Protein AF-F8KPG6-F1 (afdb_monomer)

Mean predicted aligned error: 9.86 Å

Secondary structure (DSSP, 8-state):
-----HHHHHHHHHHHS---HHHHHHHHHHHHHS-HHHHHHHHHTHHHHHHHHTT--SHHHHHHHHHHHHHHHHHHHHHHHHHHHHHHHHHHHHHHHHHTT----PPPPPPHHHHHHHHHHHHHH-HHHHHHHHHHHHHHT--SHHHHHHHHHHHH-HHHHHHS-HHHHHHHHHHHHHHHHHHHTSHHHHHHHHTT--HHHHHHHTT--TTIIIIIS--SS-SSHHHHHHHHHHHHHHTT--HHHHT--

Structure (mmCIF, N/CA/C/O backbone):
data_AF-F8KPG6-F1
#
_entry.id   AF-F8KPG6-F1
#
loop_
_atom_site.group_PDB
_atom_site.id
_atom_site.type_symbol
_atom_site.label_atom_id
_atom_site.label_alt_id
_atom_site.label_comp_id
_atom_site.label_asym_id
_atom_site.label_entity_id
_atom_site.label_seq_id
_atom_site.pdbx_PDB_ins_code
_atom_site.Cartn_x
_atom_site.Cartn_y
_atom_site.Cartn_z
_atom_site.occupancy
_atom_site.B_iso_or_equiv
_atom_site.auth_seq_id
_atom_site.auth_comp_id
_atom_site.auth_asym_id
_atom_site.auth_atom_id
_atom_site.pdbx_PDB_model_num
ATOM 1 N N . MET A 1 1 ? -15.038 5.602 27.031 1.00 75.00 1 MET A N 1
ATOM 2 C CA . MET A 1 1 ? -16.131 4.890 27.733 1.00 75.00 1 MET A CA 1
ATOM 3 C C . MET A 1 1 ? -16.412 5.523 29.095 1.00 75.00 1 MET A C 1
ATOM 5 O O . MET A 1 1 ? -15.467 5.991 29.718 1.00 75.00 1 MET A O 1
ATOM 9 N N . LYS A 1 2 ? -17.680 5.584 29.531 1.00 83.50 2 LYS A N 1
ATOM 10 C CA . LYS A 1 2 ? -18.069 6.080 30.868 1.00 83.50 2 LYS A CA 1
ATOM 11 C C . LYS A 1 2 ? -17.901 4.944 31.883 1.00 83.50 2 LYS A C 1
ATOM 13 O O . LYS A 1 2 ? -18.242 3.814 31.561 1.00 83.50 2 LYS A O 1
ATOM 18 N N . GLU A 1 3 ? -17.401 5.232 33.078 1.00 93.25 3 GLU A N 1
ATOM 19 C CA . GLU A 1 3 ? -17.413 4.279 34.195 1.00 93.25 3 GLU A CA 1
ATOM 20 C C . GLU A 1 3 ? -18.771 4.309 34.900 1.00 93.25 3 GLU A C 1
ATOM 22 O O . GLU A 1 3 ? -19.399 5.367 34.980 1.00 93.25 3 GLU A O 1
ATOM 27 N N . ALA A 1 4 ? -19.223 3.160 35.400 1.00 94.25 4 ALA A N 1
ATOM 28 C CA . ALA A 1 4 ? -20.484 3.056 36.119 1.00 94.25 4 ALA A CA 1
ATOM 29 C C . ALA A 1 4 ? -20.348 2.334 37.463 1.00 94.25 4 ALA A C 1
ATOM 31 O O . ALA A 1 4 ? -19.619 1.338 37.606 1.00 94.25 4 ALA A O 1
ATOM 32 N N . SER A 1 5 ? -21.092 2.827 38.452 1.00 96.38 5 SER A N 1
ATOM 33 C CA . SER A 1 5 ? -21.241 2.163 39.745 1.00 96.38 5 SER A CA 1
ATOM 34 C C . SER A 1 5 ? -22.121 0.909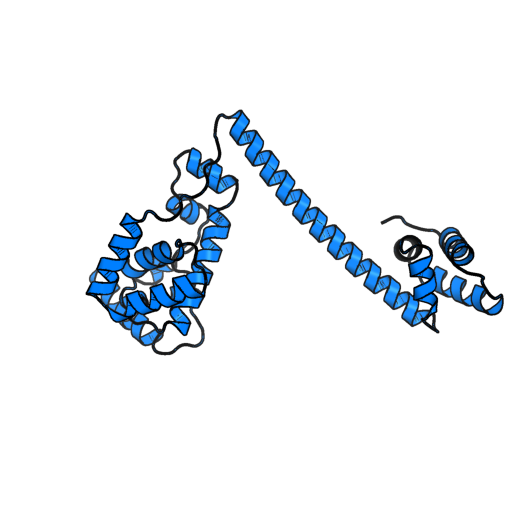 39.634 1.00 96.38 5 SER A C 1
ATOM 36 O O . SER A 1 5 ? -22.758 0.647 38.610 1.00 96.38 5 SER A O 1
ATOM 38 N N . ILE A 1 6 ? -22.141 0.096 40.692 1.00 94.50 6 ILE A N 1
ATOM 39 C CA . ILE A 1 6 ? -23.035 -1.070 40.765 1.00 94.50 6 ILE A CA 1
ATOM 40 C C . ILE A 1 6 ? -24.495 -0.603 40.793 1.00 94.50 6 ILE A C 1
ATOM 42 O O . ILE A 1 6 ? -25.344 -1.206 40.144 1.00 94.50 6 ILE A O 1
ATOM 46 N N . GLU A 1 7 ? -24.785 0.488 41.499 1.00 94.62 7 GLU A N 1
ATOM 47 C CA . GLU A 1 7 ? -26.121 1.079 41.583 1.00 94.62 7 GLU A CA 1
ATOM 48 C C . GLU A 1 7 ? -26.605 1.561 40.211 1.00 94.62 7 GLU A C 1
ATOM 50 O O . GLU A 1 7 ? -27.714 1.212 39.810 1.00 94.62 7 GLU A O 1
ATOM 55 N N . GLU A 1 8 ? -25.760 2.279 39.460 1.00 93.62 8 GLU A N 1
ATOM 56 C CA . GLU A 1 8 ? -26.084 2.728 38.096 1.00 93.62 8 GLU A CA 1
ATOM 57 C C . GLU A 1 8 ? -26.361 1.540 37.159 1.00 93.62 8 GLU A C 1
ATOM 59 O O . GLU A 1 8 ? -27.292 1.581 36.352 1.00 93.62 8 GLU A O 1
ATOM 64 N N . PHE A 1 9 ? -25.587 0.457 37.283 1.00 94.19 9 PHE A N 1
ATOM 65 C CA . PHE A 1 9 ? -25.805 -0.775 36.523 1.00 94.19 9 PHE A CA 1
ATOM 66 C C . PHE A 1 9 ? -27.149 -1.426 36.860 1.00 94.19 9 PHE A C 1
ATOM 68 O O . PHE A 1 9 ? -27.926 -1.748 35.960 1.00 94.19 9 PHE A O 1
ATOM 75 N N . MET A 1 10 ? -27.452 -1.589 38.150 1.00 93.00 10 MET A N 1
ATOM 76 C CA . MET A 1 10 ? -28.702 -2.209 38.594 1.00 93.00 10 MET A CA 1
ATOM 77 C C . MET A 1 10 ? -29.923 -1.379 38.182 1.00 93.00 10 MET A C 1
ATOM 79 O O . MET A 1 10 ? -30.930 -1.941 37.749 1.00 93.00 10 MET A O 1
ATOM 83 N N . GLU A 1 11 ? -29.830 -0.050 38.250 1.00 92.31 11 GLU A N 1
ATOM 84 C CA . GLU A 1 11 ? -30.894 0.848 37.800 1.00 92.31 11 GLU A CA 1
ATOM 85 C C . GLU A 1 11 ? -31.132 0.730 36.284 1.00 92.31 11 GLU A C 1
ATOM 87 O O . GLU A 1 11 ? -32.279 0.696 35.832 1.00 92.31 11 GLU A O 1
ATOM 92 N N . ALA A 1 12 ? -30.067 0.617 35.485 1.00 90.12 12 ALA A N 1
ATOM 93 C CA . ALA A 1 12 ? -30.177 0.422 34.042 1.00 90.12 12 ALA A CA 1
ATOM 94 C C . ALA A 1 12 ? -30.850 -0.914 33.681 1.00 90.12 12 ALA A C 1
ATOM 96 O O . ALA A 1 12 ? -31.726 -0.939 32.813 1.00 90.12 12 ALA A O 1
ATOM 97 N N . VAL A 1 13 ? -30.507 -2.003 34.380 1.00 90.19 13 VAL A N 1
ATOM 98 C CA . VAL A 1 13 ? -31.148 -3.319 34.199 1.00 90.19 13 VAL A CA 1
ATOM 99 C C . VAL A 1 13 ? -32.640 -3.252 34.536 1.00 90.19 13 VAL A C 1
ATOM 101 O O . VAL A 1 13 ? -33.466 -3.685 33.732 1.00 90.19 13 VAL A O 1
ATOM 104 N N . GLN A 1 14 ? -33.004 -2.644 35.671 1.00 89.38 14 GLN A N 1
ATOM 105 C CA . GLN A 1 14 ? -34.405 -2.478 36.089 1.00 89.38 14 GLN A CA 1
ATOM 106 C C . GLN A 1 14 ? -35.223 -1.617 35.116 1.00 89.38 14 GLN A C 1
ATOM 108 O O . GLN A 1 14 ? -36.404 -1.878 34.889 1.00 89.38 14 GLN A O 1
ATOM 113 N N . LYS A 1 15 ? -34.611 -0.586 34.523 1.00 86.50 15 LYS A N 1
ATOM 114 C CA . LYS A 1 15 ? -35.257 0.239 33.488 1.00 86.50 15 LYS A CA 1
ATOM 115 C C . LYS A 1 15 ? -35.428 -0.513 32.169 1.00 86.50 15 LYS A C 1
ATOM 117 O O . LYS A 1 15 ? -36.382 -0.251 31.431 1.00 86.50 15 LYS A O 1
ATOM 122 N N . ALA A 1 16 ? -34.502 -1.413 31.846 1.00 84.12 16 ALA A N 1
ATOM 123 C CA . ALA A 1 16 ? -34.547 -2.178 30.611 1.00 84.12 16 ALA A CA 1
ATOM 124 C C . ALA A 1 16 ? -35.578 -3.315 30.669 1.00 84.12 16 ALA A C 1
ATOM 126 O O . ALA A 1 16 ? -36.265 -3.555 29.674 1.00 84.12 16 ALA A O 1
ATOM 127 N N . MET A 1 17 ? -35.733 -3.972 31.823 1.00 82.50 17 MET A N 1
ATOM 128 C CA . MET A 1 17 ? -36.635 -5.109 31.988 1.00 82.50 17 MET A CA 1
ATOM 129 C C . MET A 1 17 ? -37.192 -5.276 33.403 1.00 82.50 17 MET A C 1
ATOM 131 O O . MET A 1 17 ? -36.587 -4.874 34.393 1.00 82.50 17 MET A O 1
ATOM 135 N N . VAL A 1 18 ? -38.347 -5.943 33.494 1.00 76.25 18 VAL A N 1
ATOM 136 C CA . VAL A 1 18 ? -38.946 -6.331 34.774 1.00 76.25 18 VAL A CA 1
ATOM 137 C C . VAL A 1 18 ? -38.072 -7.405 35.420 1.00 76.25 18 VAL A C 1
ATOM 139 O O . VAL A 1 18 ? -37.981 -8.522 34.917 1.00 76.25 18 VAL A O 1
ATOM 142 N N . MET A 1 19 ? -37.423 -7.063 36.532 1.00 72.44 19 MET A N 1
ATOM 143 C CA . MET A 1 19 ? -36.641 -8.023 37.306 1.00 72.44 19 MET A CA 1
ATOM 144 C C . MET A 1 19 ? -37.556 -8.882 38.179 1.00 72.44 19 MET A C 1
ATOM 146 O O . MET A 1 19 ? -38.208 -8.387 39.098 1.00 72.44 19 MET A O 1
ATOM 150 N N . GLU A 1 20 ? -37.563 -10.186 37.924 1.00 73.31 20 GLU A N 1
ATOM 151 C CA . GLU A 1 20 ? -38.074 -11.174 38.874 1.00 73.31 20 GLU A CA 1
ATOM 152 C C . GLU A 1 20 ? -37.187 -11.174 40.131 1.00 73.31 20 GLU A C 1
ATOM 154 O O . GLU A 1 20 ? -35.961 -11.060 40.025 1.00 73.31 20 GLU A O 1
ATOM 159 N N . LYS A 1 21 ? -37.787 -11.311 41.324 1.00 68.12 21 LYS A N 1
ATOM 16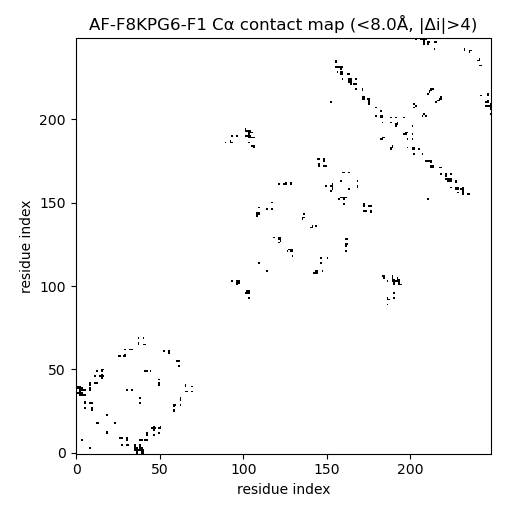0 C CA . LYS A 1 21 ? -37.059 -11.298 42.614 1.00 68.12 21 LYS A CA 1
ATOM 161 C C . LYS A 1 21 ? -35.890 -12.286 42.635 1.00 68.12 21 LYS A C 1
ATOM 163 O O . LYS A 1 21 ? -34.835 -11.999 43.190 1.00 68.12 21 LYS A O 1
ATOM 168 N N . ASP A 1 22 ? -36.073 -13.414 41.968 1.00 69.50 22 ASP A N 1
ATOM 169 C CA . ASP A 1 22 ? -35.154 -14.544 41.924 1.00 69.50 22 ASP A CA 1
ATOM 170 C C . ASP A 1 22 ? -33.908 -14.233 41.069 1.00 69.50 22 ASP A C 1
ATOM 172 O O . ASP A 1 22 ? -32.852 -14.837 41.249 1.00 69.50 22 ASP A O 1
ATOM 176 N N . ARG A 1 23 ? -34.007 -13.247 40.163 1.00 75.69 23 ARG A N 1
ATOM 177 C CA . ARG A 1 23 ? -32.915 -12.794 39.288 1.00 75.69 23 ARG A CA 1
ATOM 178 C C . ARG A 1 23 ? -32.215 -11.531 39.782 1.00 75.69 23 ARG A C 1
ATOM 180 O O . ARG A 1 23 ? -31.165 -11.180 39.256 1.00 75.69 23 ARG A O 1
ATOM 187 N N . GLU A 1 24 ? -32.739 -10.847 40.797 1.00 83.06 24 GLU A N 1
ATOM 188 C CA . GLU A 1 24 ? -32.093 -9.648 41.346 1.00 83.06 24 GLU A CA 1
ATOM 189 C C . GLU A 1 24 ? -30.701 -9.959 41.916 1.00 83.06 24 GLU A C 1
ATOM 191 O O . GLU A 1 24 ? -29.743 -9.225 41.667 1.00 83.06 24 GLU A O 1
ATOM 196 N N . GLN A 1 25 ? -30.580 -11.068 42.648 1.00 84.81 25 GLN A N 1
ATOM 197 C CA . GLN A 1 25 ? -29.310 -11.513 43.220 1.00 84.81 25 GLN A CA 1
ATOM 198 C C . GLN A 1 25 ? -28.300 -11.894 42.126 1.00 84.81 25 GLN A C 1
ATOM 200 O O . GLN A 1 25 ? -27.129 -11.537 42.218 1.00 84.81 25 GLN A O 1
ATOM 205 N N . TRP A 1 26 ? -28.777 -12.526 41.051 1.00 87.38 26 TRP A N 1
ATOM 206 C CA . TRP A 1 26 ? -27.977 -12.883 39.876 1.00 87.38 26 TRP A CA 1
ATOM 207 C C . TRP A 1 26 ? -27.352 -11.644 39.216 1.00 87.38 26 TRP A C 1
ATOM 209 O O . TRP A 1 26 ? -26.153 -11.615 38.940 1.00 87.38 26 TRP A O 1
ATOM 219 N N . TRP A 1 27 ? -28.139 -10.578 39.028 1.00 89.50 27 TRP A N 1
ATOM 220 C CA . TRP A 1 27 ? -27.645 -9.316 38.464 1.00 89.50 27 TRP A CA 1
ATOM 221 C C . TRP A 1 27 ? -26.679 -8.590 39.403 1.00 89.50 27 TRP A C 1
ATOM 223 O O . TRP A 1 27 ? -25.709 -7.999 38.929 1.00 89.50 27 TRP A O 1
ATOM 233 N N . LYS A 1 28 ? -26.890 -8.670 40.724 1.00 89.25 28 LYS A N 1
ATOM 234 C CA . LYS A 1 28 ? -25.957 -8.127 41.726 1.00 89.25 28 LYS A CA 1
ATOM 235 C C . LYS A 1 28 ? -24.606 -8.840 41.699 1.00 89.25 28 LYS A C 1
ATOM 237 O O . LYS A 1 28 ? -23.576 -8.170 41.725 1.00 89.25 28 LYS A O 1
ATOM 242 N N . GLU A 1 29 ? -24.601 -10.168 41.614 1.00 89.38 29 GLU A N 1
ATOM 243 C CA . GLU A 1 29 ? -23.374 -10.971 41.512 1.00 89.38 29 GLU A CA 1
ATOM 244 C C . GLU A 1 29 ? -22.607 -10.665 40.225 1.00 89.38 29 GLU A C 1
ATOM 246 O O . GLU A 1 29 ? -21.394 -10.444 40.262 1.00 89.38 29 GLU A O 1
ATOM 251 N N . LEU A 1 30 ? -23.317 -10.553 39.097 1.00 90.62 30 LEU A N 1
ATOM 252 C CA . LEU A 1 30 ? -22.718 -10.102 37.845 1.00 90.62 30 LEU A CA 1
ATOM 253 C C . LEU A 1 30 ? -22.114 -8.701 37.997 1.00 90.62 30 LEU A C 1
ATOM 255 O O . LEU A 1 30 ? -20.945 -8.506 37.680 1.00 90.62 30 LEU A O 1
ATOM 259 N N . ALA A 1 31 ? -22.872 -7.737 38.527 1.00 92.25 31 ALA A N 1
ATOM 260 C CA . ALA A 1 31 ? -22.418 -6.359 38.688 1.00 92.25 31 ALA A CA 1
ATOM 261 C C . ALA A 1 31 ? -21.159 -6.250 39.560 1.00 92.25 31 ALA A C 1
ATOM 263 O O . ALA A 1 31 ? -20.274 -5.459 39.239 1.00 92.25 31 ALA A O 1
ATOM 264 N N . GLN A 1 32 ? -21.058 -7.043 40.632 1.00 92.44 32 GLN A N 1
ATOM 265 C CA . GLN A 1 32 ? -19.865 -7.127 41.484 1.00 92.44 32 GLN A CA 1
ATOM 266 C C . GLN A 1 32 ? -18.673 -7.757 40.759 1.00 92.44 32 GLN A C 1
ATOM 268 O O . GLN A 1 32 ? -17.531 -7.362 40.986 1.00 92.44 32 GLN A O 1
ATOM 273 N N . GLY A 1 33 ? -18.939 -8.729 39.886 1.00 91.19 33 GLY A N 1
ATOM 274 C CA . GLY A 1 33 ? -17.929 -9.383 39.068 1.00 91.19 33 GLY A CA 1
ATOM 275 C C . GLY A 1 33 ? -17.394 -8.520 37.925 1.00 91.19 33 GLY A C 1
ATOM 276 O O . GLY A 1 33 ? -16.346 -8.873 37.382 1.00 91.19 33 GLY A O 1
ATOM 277 N N . LEU A 1 34 ? -18.081 -7.436 37.557 1.00 93.50 34 LEU A N 1
ATOM 278 C CA . LEU A 1 34 ? -17.683 -6.527 36.484 1.00 93.50 34 LEU A CA 1
ATOM 279 C C . LEU A 1 34 ? -16.843 -5.348 37.000 1.00 93.50 34 LEU A C 1
ATOM 281 O O . LEU A 1 34 ? -17.056 -4.823 38.097 1.00 93.50 34 LEU A O 1
ATOM 285 N N . SER A 1 35 ? -15.910 -4.877 36.180 1.00 94.88 35 SER A N 1
ATOM 286 C CA . SER A 1 35 ? -15.206 -3.615 36.402 1.00 94.88 35 SER A CA 1
ATOM 287 C C . SER A 1 35 ? -16.148 -2.413 36.196 1.00 94.88 35 SER A C 1
ATOM 289 O O . SER A 1 35 ? -17.189 -2.534 35.541 1.00 94.88 35 SER A O 1
ATOM 291 N N . PRO A 1 36 ? -15.811 -1.215 36.715 1.00 95.06 36 PRO A N 1
ATOM 292 C CA . PRO A 1 36 ? -16.594 -0.005 36.451 1.00 95.06 36 PRO A CA 1
ATOM 293 C C . PRO A 1 36 ? -16.783 0.296 34.957 1.00 95.06 36 PRO A C 1
ATOM 295 O O . PRO A 1 36 ? -17.831 0.797 34.554 1.00 95.06 36 PRO A O 1
ATOM 298 N N . GLN A 1 37 ? -15.790 -0.030 34.131 1.00 93.19 37 GLN A N 1
ATOM 299 C CA . GLN A 1 37 ? -15.807 0.210 32.687 1.00 93.19 37 GLN A CA 1
ATOM 300 C C . GLN A 1 37 ? -16.678 -0.817 31.963 1.00 93.19 37 GLN A C 1
ATOM 302 O O . GLN A 1 37 ? -17.476 -0.439 31.111 1.00 93.19 37 GLN A O 1
ATOM 307 N N . GLU A 1 38 ? -16.612 -2.086 32.370 1.00 94.19 38 GLU A N 1
ATOM 308 C CA . GLU A 1 38 ? -17.469 -3.153 31.843 1.00 94.19 38 GLU A CA 1
ATOM 309 C C . GLU A 1 38 ? -18.950 -2.889 32.162 1.00 94.19 38 GLU A C 1
ATOM 311 O O . GLU A 1 38 ? -19.818 -3.059 31.304 1.00 94.19 38 GLU A O 1
ATOM 316 N N . ARG A 1 39 ? -19.251 -2.396 33.374 1.00 95.06 39 ARG A N 1
ATOM 317 C CA . ARG A 1 39 ? -20.607 -1.944 33.729 1.00 95.06 39 ARG A CA 1
ATOM 318 C C . ARG A 1 39 ? -21.057 -0.786 32.845 1.00 95.06 39 ARG A C 1
ATOM 320 O O . ARG A 1 39 ? -22.166 -0.811 32.322 1.00 95.06 39 ARG A O 1
ATOM 327 N N . GLY A 1 40 ? -20.200 0.213 32.655 1.00 92.88 40 GLY A N 1
ATOM 328 C CA . GLY A 1 40 ? -20.506 1.358 31.803 1.00 92.88 40 GLY A CA 1
ATOM 329 C C . GLY A 1 40 ? -20.715 0.982 30.334 1.00 92.88 40 GLY A C 1
ATOM 330 O O . GLY A 1 40 ? -21.642 1.488 29.703 1.00 92.88 40 GLY A O 1
ATOM 331 N N . TYR A 1 41 ? -19.916 0.049 29.808 1.00 93.69 41 TYR A N 1
ATOM 332 C CA . TYR A 1 41 ? -20.113 -0.550 28.487 1.00 93.69 41 TYR A CA 1
ATOM 333 C C . TYR A 1 41 ? -21.488 -1.214 28.382 1.00 93.69 41 TYR A C 1
ATOM 335 O O . TYR A 1 41 ? -22.250 -0.906 27.470 1.00 93.69 41 TYR A O 1
ATOM 343 N N . PHE A 1 42 ? -21.836 -2.069 29.347 1.00 92.25 42 PHE A N 1
ATOM 344 C CA . PHE A 1 42 ? -23.110 -2.783 29.342 1.00 92.25 42 PHE A CA 1
ATOM 345 C C . PHE A 1 42 ? -24.317 -1.838 29.364 1.00 92.25 42 PHE A C 1
ATOM 347 O O . PHE A 1 42 ? -25.272 -2.032 28.618 1.00 92.25 42 PHE A O 1
ATOM 354 N N . ILE A 1 43 ? -24.258 -0.773 30.168 1.00 92.69 43 ILE A N 1
ATOM 355 C CA . ILE A 1 43 ? -25.305 0.259 30.204 1.00 92.69 43 ILE A CA 1
ATOM 356 C C . ILE A 1 43 ? -25.423 0.969 28.845 1.00 92.69 43 ILE A C 1
ATOM 358 O O . ILE A 1 43 ? -26.533 1.245 28.386 1.00 92.69 43 ILE A O 1
ATOM 362 N N . ASN A 1 44 ? -24.297 1.231 28.174 1.00 92.00 44 ASN A N 1
ATOM 363 C CA . ASN A 1 44 ? -24.260 1.885 26.863 1.00 92.00 44 ASN A CA 1
ATOM 364 C C . ASN A 1 44 ? -24.818 1.027 25.718 1.00 92.00 44 ASN A C 1
ATOM 366 O O . ASN A 1 44 ? -25.136 1.583 24.668 1.00 92.00 44 ASN A O 1
ATOM 370 N N . LEU A 1 45 ? -25.006 -0.284 25.912 1.00 88.81 45 LEU A N 1
ATOM 371 C CA . LEU A 1 45 ? -25.749 -1.125 24.963 1.00 88.81 45 LEU A CA 1
ATOM 372 C C . LEU A 1 45 ? -27.221 -0.699 24.834 1.00 88.81 45 LEU A C 1
ATOM 374 O O . LEU A 1 45 ? -27.905 -1.079 23.883 1.00 88.81 45 LEU A O 1
ATOM 378 N N . GLY A 1 46 ? -27.719 0.085 25.793 1.00 89.56 46 GLY A N 1
ATOM 379 C CA . GLY A 1 46 ? -29.093 0.551 25.822 1.00 89.56 46 GLY A CA 1
ATOM 380 C C . GLY A 1 46 ? -30.087 -0.567 26.131 1.00 89.56 46 GLY A C 1
ATOM 381 O O . GLY A 1 46 ? -29.742 -1.729 26.343 1.00 89.56 46 GLY A O 1
ATOM 382 N N . LYS A 1 47 ? -31.371 -0.202 26.168 1.00 89.50 47 LYS A N 1
ATOM 383 C CA . LYS A 1 47 ? -32.450 -1.106 26.585 1.00 89.50 47 LYS A CA 1
ATOM 384 C C . LYS A 1 47 ? -32.488 -2.402 25.769 1.00 89.50 47 LYS A C 1
ATOM 386 O O . LYS A 1 47 ? -32.624 -3.474 26.345 1.00 89.50 47 LYS A O 1
ATOM 391 N N . GLU A 1 48 ? -32.365 -2.305 24.450 1.00 87.25 48 GLU A N 1
ATOM 392 C CA . GLU A 1 48 ? -32.441 -3.461 23.551 1.00 87.25 48 GLU A CA 1
ATOM 393 C C . GLU A 1 48 ? -31.251 -4.409 23.729 1.00 87.25 48 GLU A C 1
ATOM 395 O O . GLU A 1 48 ? -31.453 -5.615 23.843 1.00 87.25 48 GLU A O 1
ATOM 400 N N . GLY A 1 49 ? -30.028 -3.882 23.848 1.00 86.69 49 GLY A N 1
ATOM 401 C CA . GLY A 1 49 ? -28.836 -4.705 24.058 1.00 86.69 49 GLY A CA 1
ATOM 402 C C . GLY A 1 49 ? -28.789 -5.370 25.438 1.00 86.69 49 GLY A C 1
ATOM 403 O O . GLY A 1 49 ? -28.360 -6.520 25.556 1.00 86.69 49 GLY A O 1
ATOM 404 N N . ILE A 1 50 ? -29.305 -4.694 26.472 1.00 89.12 50 ILE A N 1
ATOM 405 C CA . ILE A 1 50 ? -29.489 -5.286 27.806 1.00 89.12 50 ILE A CA 1
ATOM 406 C C . ILE A 1 50 ? -30.521 -6.421 27.750 1.00 89.12 50 ILE A C 1
ATOM 408 O O . ILE A 1 50 ? -30.271 -7.494 28.295 1.00 89.12 50 ILE A O 1
ATOM 412 N N . ILE A 1 51 ? -31.657 -6.226 27.066 1.00 86.06 51 ILE A N 1
ATOM 413 C CA . ILE A 1 51 ? -32.673 -7.277 26.887 1.00 86.06 51 ILE A CA 1
ATOM 414 C C . ILE A 1 51 ? -32.088 -8.469 26.123 1.00 86.06 51 ILE A C 1
ATOM 416 O O . ILE A 1 51 ? -32.264 -9.608 26.549 1.00 86.06 51 ILE A O 1
ATOM 420 N N . GLU A 1 52 ? -31.362 -8.234 25.034 1.00 84.38 52 GLU A N 1
ATOM 421 C CA . GLU A 1 52 ? -30.747 -9.301 24.238 1.00 84.38 52 GLU A CA 1
ATOM 422 C C . GLU A 1 52 ? -29.753 -10.128 25.066 1.00 84.38 52 GLU A C 1
ATOM 424 O O . GLU A 1 52 ? -29.746 -11.357 25.016 1.00 84.38 52 GLU A O 1
ATOM 429 N N . SER A 1 53 ? -28.998 -9.455 25.932 1.00 79.81 53 SER A N 1
ATOM 430 C CA . SER A 1 53 ? -28.035 -10.065 26.847 1.00 79.81 53 SER A CA 1
ATOM 431 C C . SER A 1 53 ? -28.674 -10.990 27.894 1.00 79.81 53 SER A C 1
ATOM 433 O O . SER A 1 53 ? -28.004 -11.844 28.471 1.00 79.81 53 SER A O 1
ATOM 435 N N . THR A 1 54 ? -29.985 -10.890 28.124 1.00 77.06 54 THR A N 1
ATOM 436 C CA . THR A 1 54 ? -30.709 -11.764 29.069 1.00 77.06 54 THR A CA 1
ATOM 437 C C . THR A 1 54 ? -31.039 -13.142 28.508 1.00 77.06 54 THR A C 1
ATOM 439 O O . THR A 1 54 ? -31.509 -14.020 29.239 1.00 77.06 54 THR A O 1
ATOM 442 N N . ARG A 1 55 ? -30.748 -13.359 27.218 1.00 74.44 55 ARG A N 1
ATOM 443 C CA . ARG A 1 55 ? -30.756 -14.687 26.595 1.00 74.44 55 ARG A CA 1
ATOM 444 C C . ARG A 1 55 ? -29.653 -15.587 27.152 1.00 74.44 55 ARG A C 1
ATOM 446 O O . ARG A 1 55 ? -29.777 -16.804 27.066 1.00 74.44 55 ARG A O 1
ATOM 453 N N . HIS A 1 56 ? -28.612 -15.017 27.761 1.00 71.06 56 HIS A N 1
ATOM 454 C CA . HIS A 1 56 ? -27.608 -15.787 28.487 1.00 71.06 56 HIS A CA 1
ATOM 455 C C . HIS A 1 56 ? -28.178 -16.269 29.824 1.00 71.06 56 HIS A C 1
ATOM 457 O O . HIS A 1 56 ? -28.698 -15.486 30.618 1.00 71.06 56 HIS A O 1
ATOM 463 N N . HIS A 1 57 ? -28.109 -17.577 30.067 1.00 68.69 57 HIS A N 1
ATOM 464 C CA . HIS A 1 57 ? -28.724 -18.197 31.244 1.00 68.69 57 HIS A CA 1
ATOM 465 C C . HIS A 1 57 ? -27.814 -18.231 32.479 1.00 68.69 57 HIS A C 1
ATOM 467 O O . HIS A 1 57 ? -28.289 -18.570 33.562 1.00 68.69 57 HIS A O 1
ATOM 473 N N . ASP A 1 58 ? -26.544 -17.836 32.361 1.00 81.38 58 ASP A N 1
ATOM 474 C CA . ASP A 1 58 ? -25.615 -17.780 33.488 1.00 81.38 58 ASP A CA 1
ATOM 475 C C . ASP A 1 58 ? -24.724 -16.519 33.485 1.00 81.38 58 ASP A C 1
ATOM 477 O O . ASP A 1 58 ? -24.430 -15.960 32.420 1.00 81.38 58 ASP A O 1
ATOM 481 N N . PRO A 1 59 ? -24.298 -16.048 34.677 1.00 79.31 59 PRO A N 1
ATOM 482 C CA . PRO A 1 59 ? -23.566 -14.790 34.814 1.00 79.31 59 PRO A CA 1
ATOM 483 C C . PRO A 1 59 ? -22.181 -14.842 34.177 1.00 79.31 59 PRO A C 1
ATOM 485 O O . PRO A 1 59 ? -21.648 -13.811 33.773 1.00 79.31 59 PRO A O 1
ATOM 488 N N . TYR A 1 60 ? -21.578 -16.030 34.104 1.00 84.81 60 TYR A N 1
ATOM 489 C CA . TYR A 1 60 ? -20.224 -16.194 33.596 1.00 84.81 60 TYR A CA 1
ATOM 490 C C . TYR A 1 60 ? -20.168 -15.917 32.091 1.00 84.81 60 TYR A C 1
ATOM 492 O O . TYR A 1 60 ? -19.351 -15.108 31.650 1.00 84.81 60 TYR A O 1
ATOM 500 N N . HIS A 1 61 ? -21.074 -16.509 31.309 1.00 86.06 61 HIS A N 1
ATOM 501 C CA . HIS A 1 61 ? -21.134 -16.263 29.866 1.00 86.06 61 HIS A CA 1
ATOM 502 C C . HIS A 1 61 ? -21.521 -14.821 29.539 1.00 86.06 61 HIS A C 1
ATOM 504 O O . HIS A 1 61 ? -20.958 -14.236 28.609 1.00 86.06 61 HIS A O 1
ATOM 510 N N . LEU A 1 62 ? -22.437 -14.220 30.308 1.00 89.19 62 LEU A N 1
ATOM 511 C CA . LEU A 1 62 ? -22.771 -12.813 30.107 1.00 89.19 62 LEU A CA 1
ATOM 512 C C . LEU A 1 62 ? -21.571 -11.911 30.427 1.00 89.19 62 LEU A C 1
ATOM 514 O O . LEU A 1 62 ? -21.229 -11.049 29.622 1.00 89.19 62 LEU A O 1
ATOM 518 N N . LYS A 1 63 ? -20.874 -12.148 31.544 1.00 90.81 63 LYS A N 1
ATOM 519 C CA . LYS A 1 63 ? -19.643 -11.423 31.881 1.00 90.81 63 LYS A CA 1
ATOM 520 C C . LYS A 1 63 ? -18.609 -11.508 30.760 1.00 90.81 63 LYS A C 1
ATOM 522 O O . LYS A 1 63 ? -18.085 -10.480 30.347 1.00 90.81 63 LYS A O 1
ATOM 527 N N . LEU A 1 64 ? -18.348 -12.707 30.243 1.00 89.81 64 LEU A N 1
ATOM 528 C CA . LEU A 1 64 ? -17.393 -12.897 29.151 1.00 89.81 64 LEU A CA 1
ATOM 529 C C . LEU A 1 64 ? -17.818 -12.132 27.887 1.00 89.81 64 LEU A C 1
ATOM 531 O O . LEU A 1 64 ? -16.993 -11.494 27.240 1.00 89.81 64 LEU A O 1
ATOM 535 N N . SER A 1 65 ? -19.111 -12.143 27.562 1.00 90.06 65 SER A N 1
ATOM 536 C CA . SER A 1 65 ? -19.650 -11.420 26.403 1.00 90.06 65 SER A CA 1
ATOM 537 C C . SER A 1 65 ? -19.496 -9.901 26.549 1.00 90.06 65 SER A C 1
ATOM 539 O O . SER A 1 65 ? -19.145 -9.216 25.589 1.00 90.06 65 SER A O 1
ATOM 541 N N . ILE A 1 66 ? -19.699 -9.374 27.762 1.00 90.88 66 ILE A N 1
ATOM 542 C CA . ILE A 1 66 ? -19.466 -7.963 28.102 1.00 90.88 66 ILE A CA 1
ATOM 543 C C . ILE A 1 66 ? -17.987 -7.606 27.919 1.00 90.88 66 ILE A C 1
ATOM 545 O O . ILE A 1 66 ? -17.681 -6.581 27.315 1.00 90.88 66 ILE A O 1
ATOM 549 N N . GLN A 1 67 ? -17.080 -8.464 28.392 1.00 91.62 67 GLN A N 1
ATOM 550 C CA . GLN A 1 67 ? -15.634 -8.264 28.279 1.00 91.62 67 GLN A CA 1
ATOM 551 C C . GLN A 1 67 ? -15.172 -8.223 26.823 1.00 91.62 67 GLN A C 1
ATOM 553 O O . GLN A 1 67 ? -14.564 -7.241 26.406 1.00 91.62 67 GLN A O 1
ATOM 558 N N . ILE A 1 68 ? -15.543 -9.234 26.034 1.00 90.19 68 ILE A N 1
ATOM 559 C CA . ILE A 1 68 ? -15.189 -9.314 24.610 1.00 90.19 68 ILE A CA 1
ATOM 560 C C . ILE A 1 68 ? -15.755 -8.112 23.845 1.00 90.19 68 ILE A C 1
ATOM 562 O O . ILE A 1 68 ? -15.048 -7.472 23.070 1.00 90.19 68 ILE A O 1
ATOM 566 N N . GLY A 1 69 ? -17.026 -7.768 24.072 1.00 89.44 69 GLY A N 1
ATOM 567 C CA . GLY A 1 69 ? -17.654 -6.630 23.402 1.00 89.44 69 GLY A CA 1
ATOM 568 C C . GLY A 1 69 ? -16.987 -5.292 23.741 1.00 89.44 69 GLY A C 1
ATOM 569 O O . GLY A 1 69 ? -16.796 -4.448 22.860 1.00 89.44 69 GLY A O 1
ATOM 570 N N . MET A 1 70 ? -16.575 -5.113 24.999 1.00 91.50 70 MET A N 1
ATOM 571 C CA . MET A 1 70 ? -15.827 -3.936 25.434 1.00 91.50 70 MET A CA 1
ATOM 572 C C . MET A 1 70 ? -14.454 -3.864 24.756 1.00 91.50 70 MET A C 1
ATOM 574 O O . MET A 1 70 ? -14.112 -2.812 24.216 1.00 91.50 70 MET A O 1
ATOM 578 N N . GLU A 1 71 ? -13.697 -4.966 24.739 1.00 91.50 71 GLU A N 1
ATOM 579 C CA . GLU A 1 71 ? -12.390 -5.050 24.071 1.00 91.50 71 GLU A CA 1
ATOM 580 C C . GLU A 1 71 ? -12.500 -4.682 22.588 1.00 91.50 71 GLU A C 1
ATOM 582 O O . GLU A 1 71 ? -11.799 -3.784 22.121 1.00 91.50 71 GLU A O 1
ATOM 587 N N . MET A 1 72 ? -13.458 -5.275 21.870 1.00 88.88 72 MET A N 1
ATOM 588 C CA . MET A 1 72 ? -13.709 -4.960 20.460 1.00 88.88 72 MET A CA 1
ATOM 589 C C . MET A 1 72 ? -14.054 -3.482 20.241 1.00 88.88 72 MET A C 1
ATOM 591 O O . MET A 1 72 ? -13.584 -2.862 19.286 1.00 88.88 72 MET A O 1
ATOM 595 N N . THR A 1 73 ? -14.863 -2.894 21.126 1.00 89.75 73 THR A N 1
ATOM 596 C CA . THR A 1 73 ? -15.228 -1.473 21.037 1.00 89.75 73 THR A CA 1
ATOM 597 C C . THR A 1 73 ? -14.011 -0.579 21.271 1.00 89.75 73 THR A C 1
ATOM 599 O O . THR A 1 73 ? -13.813 0.396 20.549 1.00 89.75 73 THR A O 1
ATOM 602 N N . MET A 1 74 ? -13.156 -0.919 22.240 1.00 88.81 74 MET A N 1
ATOM 603 C CA . MET A 1 74 ? -11.915 -0.186 22.503 1.00 88.81 74 MET A CA 1
ATOM 604 C C . MET A 1 74 ? -10.937 -0.265 21.330 1.00 88.81 74 MET A C 1
ATOM 606 O O . MET A 1 74 ? -10.333 0.748 20.978 1.00 88.81 74 MET A O 1
ATOM 610 N N . GLU A 1 75 ? -10.790 -1.437 20.710 1.00 88.62 75 GLU A N 1
ATOM 611 C CA . GLU A 1 75 ? -9.966 -1.608 19.511 1.00 88.62 75 GLU A CA 1
ATOM 612 C C . GLU A 1 75 ? -10.480 -0.749 18.353 1.00 88.62 75 GLU A C 1
ATOM 614 O O . GLU A 1 75 ? -9.701 -0.032 17.721 1.00 88.62 75 GLU A O 1
ATOM 619 N N . GLN A 1 76 ? -11.794 -0.750 18.114 1.00 88.31 76 GLN A N 1
ATOM 620 C CA . GLN A 1 76 ? -12.414 0.090 17.089 1.00 88.31 76 GLN A CA 1
ATOM 621 C C . GLN A 1 76 ? -12.233 1.584 17.376 1.00 88.31 76 GLN A C 1
ATOM 623 O O . GLN A 1 76 ? -11.863 2.334 16.474 1.00 88.31 76 GLN A O 1
ATOM 628 N N . GLU A 1 77 ? -12.446 2.031 18.618 1.00 89.06 77 GLU A N 1
ATOM 629 C CA . GLU A 1 77 ? -12.212 3.423 19.021 1.00 89.06 77 GLU A CA 1
ATOM 630 C C . GLU A 1 77 ? -10.743 3.825 18.833 1.00 89.06 77 GLU A C 1
ATOM 632 O O . GLU A 1 77 ? -10.451 4.940 18.394 1.00 89.06 77 GLU A O 1
ATOM 637 N N . LEU A 1 78 ? -9.804 2.936 19.167 1.00 90.06 78 LEU A N 1
ATOM 638 C CA . LEU A 1 78 ? -8.376 3.179 18.990 1.00 90.06 78 LEU A CA 1
ATOM 639 C C . LEU A 1 78 ? -8.020 3.310 17.507 1.00 90.06 78 LEU A C 1
ATOM 641 O O . LEU A 1 78 ? -7.291 4.230 17.136 1.00 90.06 78 LEU A O 1
ATOM 645 N N . GLU A 1 79 ? -8.545 2.428 16.663 1.00 88.69 79 GLU A N 1
ATOM 646 C CA . GLU A 1 79 ? -8.310 2.462 15.221 1.00 88.69 79 GLU A CA 1
ATOM 647 C C . GLU A 1 79 ? -8.911 3.721 14.581 1.00 88.69 79 GLU A C 1
ATOM 649 O O . GLU A 1 79 ? -8.249 4.409 13.803 1.00 88.69 79 GLU A O 1
ATOM 654 N N . GLN A 1 80 ? -10.123 4.106 14.990 1.00 89.44 80 GLN A N 1
ATOM 655 C CA . GLN A 1 80 ? -10.746 5.362 14.569 1.00 89.44 80 GLN A CA 1
ATOM 656 C C . GLN A 1 80 ? -9.934 6.581 15.011 1.00 89.44 80 GLN A C 1
ATOM 658 O O . GLN A 1 80 ? -9.733 7.500 14.219 1.00 89.44 80 GLN A O 1
ATOM 663 N N . LYS A 1 81 ? -9.421 6.592 16.248 1.00 91.62 81 LYS A N 1
ATOM 664 C CA . LYS A 1 81 ? -8.551 7.671 16.737 1.00 91.62 81 LYS A CA 1
ATOM 665 C C . LYS A 1 81 ? -7.256 7.762 15.942 1.00 91.62 81 LYS A C 1
ATOM 667 O O . LYS A 1 81 ? -6.863 8.869 15.589 1.00 91.62 81 LYS A O 1
ATOM 672 N N . LYS A 1 82 ? -6.608 6.634 15.636 1.00 90.56 82 LYS A N 1
ATOM 673 C CA . LYS A 1 82 ? -5.409 6.615 14.783 1.00 90.56 82 LYS A CA 1
ATOM 674 C C . LYS A 1 82 ? -5.713 7.181 13.400 1.00 90.56 82 LYS A C 1
ATOM 676 O O . LYS A 1 82 ? -4.984 8.048 12.930 1.00 90.56 82 LYS A O 1
ATOM 681 N N . LYS A 1 83 ? -6.814 6.749 12.781 1.00 89.88 83 LYS A N 1
ATOM 682 C CA . LYS A 1 83 ? -7.239 7.249 11.470 1.00 89.88 83 LYS A CA 1
ATOM 683 C C . LYS A 1 83 ? -7.499 8.757 11.493 1.00 89.88 83 LYS A C 1
ATOM 685 O O . LYS A 1 83 ? -6.954 9.473 10.662 1.00 89.88 83 LYS A O 1
ATOM 690 N N . ALA A 1 84 ? -8.238 9.246 12.488 1.00 90.38 84 ALA A N 1
ATOM 691 C CA . ALA A 1 84 ? -8.506 10.672 12.653 1.00 90.38 84 ALA A CA 1
ATOM 692 C C . ALA A 1 84 ? -7.225 11.489 12.901 1.00 90.38 84 ALA A C 1
ATOM 694 O O . ALA A 1 84 ? -7.107 12.609 12.416 1.00 90.38 84 ALA A O 1
ATOM 695 N N . GLN A 1 85 ? -6.248 10.939 13.632 1.00 91.94 85 GLN A N 1
ATOM 696 C CA . GLN A 1 85 ? -4.948 11.588 13.831 1.00 91.94 85 GLN A CA 1
ATOM 697 C C . GLN A 1 85 ? -4.150 11.693 12.530 1.00 91.94 85 GLN A C 1
ATOM 699 O O . GLN A 1 85 ? -3.556 12.739 12.281 1.00 91.94 85 GLN A O 1
ATOM 704 N N . ILE A 1 86 ? -4.154 10.645 11.702 1.00 87.50 86 ILE A N 1
ATOM 705 C CA . ILE A 1 86 ? -3.501 10.657 10.386 1.00 87.50 86 ILE A CA 1
ATOM 706 C C . ILE A 1 86 ? -4.180 11.682 9.471 1.00 87.50 86 ILE A C 1
ATOM 708 O O . ILE A 1 86 ? -3.499 12.530 8.907 1.00 87.50 86 ILE A O 1
ATOM 712 N N . GLU A 1 87 ? -5.512 11.670 9.383 1.00 88.69 87 GLU A N 1
ATOM 713 C CA . GLU A 1 87 ? -6.276 12.631 8.572 1.00 88.69 87 GLU A CA 1
ATOM 714 C C . GLU A 1 87 ? -6.043 14.081 9.023 1.00 88.69 87 GLU A C 1
ATOM 716 O O . GLU A 1 87 ? -5.869 14.976 8.194 1.00 88.69 87 GLU A O 1
ATOM 721 N N . LEU A 1 88 ? -5.988 14.323 10.337 1.00 92.44 88 LEU A N 1
ATOM 722 C CA . LEU A 1 88 ? -5.683 15.641 10.889 1.00 92.44 88 LEU A CA 1
ATOM 723 C C . LEU A 1 88 ? -4.252 16.085 10.555 1.00 92.44 88 LEU A C 1
ATOM 725 O O . LEU A 1 88 ? -4.043 17.246 10.195 1.00 92.44 88 LEU A O 1
ATOM 729 N N . ALA A 1 89 ? -3.272 15.185 10.673 1.00 91.38 89 ALA A N 1
ATOM 730 C CA . ALA A 1 89 ? -1.884 15.467 10.318 1.00 91.38 89 ALA A CA 1
ATOM 731 C C . ALA A 1 89 ? -1.749 15.811 8.827 1.00 91.38 89 ALA A C 1
ATOM 733 O O . ALA A 1 89 ? -1.153 16.838 8.496 1.00 91.38 89 ALA A O 1
ATOM 734 N N . ASP A 1 90 ? -2.373 15.025 7.947 1.00 89.94 90 ASP A N 1
ATOM 735 C CA . ASP A 1 90 ? -2.382 15.263 6.502 1.00 89.94 90 ASP A CA 1
ATOM 736 C C . ASP A 1 90 ? -3.062 16.591 6.151 1.00 89.94 90 ASP A C 1
ATOM 738 O O . ASP A 1 90 ? -2.512 17.392 5.393 1.00 89.94 90 ASP A O 1
ATOM 742 N N . SER A 1 91 ? -4.212 16.891 6.761 1.00 91.25 91 SER A N 1
ATOM 743 C CA . SER A 1 91 ? -4.903 18.166 6.547 1.00 91.25 91 SER A CA 1
ATOM 744 C C . SER A 1 91 ? -4.077 19.362 7.028 1.00 91.25 91 SER A C 1
ATOM 746 O O . SER A 1 91 ? -4.060 20.398 6.363 1.00 91.25 91 SER A O 1
ATOM 748 N N . THR A 1 92 ? -3.374 19.229 8.154 1.00 94.75 92 THR A N 1
ATOM 749 C CA . THR A 1 92 ? -2.502 20.287 8.689 1.00 94.75 92 THR A CA 1
ATOM 750 C C . THR A 1 92 ? -1.327 20.542 7.749 1.00 94.75 92 THR A C 1
ATOM 752 O O . THR A 1 92 ? -1.009 21.691 7.442 1.00 94.75 92 THR A O 1
ATOM 755 N N . LEU A 1 93 ? -0.713 19.469 7.247 1.00 93.50 93 LEU A N 1
ATOM 756 C CA . LEU A 1 93 ? 0.381 19.527 6.283 1.00 93.50 93 LEU A CA 1
ATOM 757 C C . LEU A 1 93 ? -0.057 20.206 4.975 1.00 93.50 93 LEU A C 1
ATOM 759 O O . LEU A 1 93 ? 0.641 21.085 4.468 1.00 93.50 93 LEU A O 1
ATOM 763 N N . TYR A 1 94 ? -1.237 19.837 4.469 1.00 93.06 94 TYR A N 1
ATOM 764 C CA . TYR A 1 94 ? -1.840 20.420 3.273 1.00 93.06 94 TYR A CA 1
ATOM 765 C C . TYR A 1 94 ? -2.078 21.927 3.431 1.00 93.06 94 TYR A C 1
ATOM 767 O O . TYR A 1 94 ? -1.621 22.723 2.609 1.00 93.06 94 TYR A O 1
ATOM 775 N N . MET A 1 95 ? -2.741 22.338 4.517 1.00 94.06 95 MET A N 1
ATOM 776 C CA . MET A 1 95 ? -3.023 23.753 4.777 1.00 94.06 95 MET A CA 1
ATOM 777 C C . MET A 1 95 ? -1.735 24.567 4.940 1.00 94.06 95 MET A C 1
ATOM 779 O O . MET A 1 95 ? -1.604 25.631 4.337 1.00 94.06 95 MET A O 1
ATOM 783 N N . GLY A 1 96 ? -0.741 24.033 5.655 1.00 94.44 96 GLY A N 1
ATOM 784 C CA . GLY A 1 96 ? 0.566 24.676 5.798 1.00 94.44 96 GLY A CA 1
ATOM 785 C C . GLY A 1 96 ? 1.358 24.786 4.485 1.00 94.44 96 GLY A C 1
ATOM 786 O O . GLY A 1 96 ? 2.229 25.647 4.356 1.00 94.44 96 GLY A O 1
ATOM 787 N N . ALA A 1 97 ? 1.092 23.942 3.483 1.00 93.31 97 ALA A N 1
ATOM 788 C CA . ALA A 1 97 ? 1.649 24.113 2.139 1.00 93.31 97 ALA A CA 1
ATOM 789 C C . ALA A 1 97 ? 0.964 25.261 1.386 1.00 93.31 97 ALA A C 1
ATOM 791 O O . 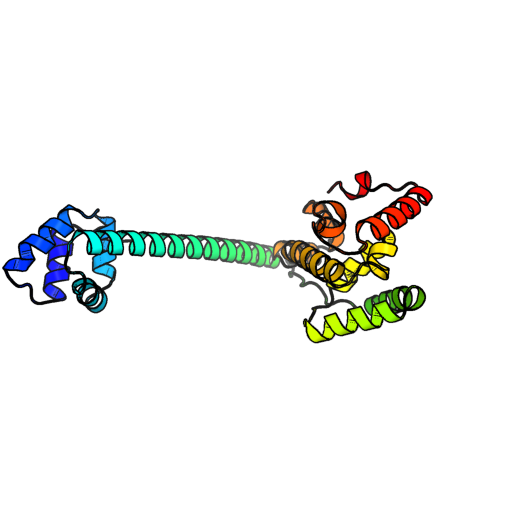ALA A 1 97 ? 1.654 26.112 0.821 1.00 93.31 97 ALA A O 1
ATOM 792 N N . LEU A 1 98 ? -0.370 25.339 1.455 1.00 94.44 98 LEU A N 1
ATOM 793 C CA . LEU A 1 98 ? -1.134 26.421 0.831 1.00 94.44 98 LEU A CA 1
ATOM 794 C C . LEU A 1 98 ? -0.755 27.796 1.393 1.00 94.44 98 LEU A C 1
ATOM 796 O O . LEU A 1 98 ? -0.585 28.741 0.625 1.00 94.44 98 LEU A O 1
ATOM 800 N N . GLU A 1 99 ? -0.548 27.908 2.708 1.00 95.62 99 GLU A N 1
ATOM 801 C CA . GLU A 1 99 ? -0.071 29.144 3.350 1.00 95.62 99 GLU A CA 1
ATOM 802 C C . GLU A 1 99 ? 1.307 29.588 2.836 1.00 95.62 99 GLU A C 1
ATOM 804 O O . GLU A 1 99 ? 1.591 30.783 2.754 1.00 95.62 99 GLU A O 1
ATOM 809 N N . ARG A 1 100 ? 2.154 28.634 2.427 1.00 93.56 100 ARG A N 1
ATOM 810 C CA . ARG A 1 100 ? 3.460 28.889 1.796 1.00 93.56 100 ARG A CA 1
ATOM 811 C C . ARG A 1 100 ? 3.364 29.148 0.287 1.00 93.56 100 ARG A C 1
ATOM 813 O O . ARG A 1 100 ? 4.392 29.330 -0.361 1.00 93.56 100 ARG A O 1
ATOM 820 N N . GLY A 1 101 ? 2.157 29.163 -0.283 1.00 92.88 101 GLY A N 1
ATOM 821 C CA . GLY A 1 101 ? 1.926 29.320 -1.721 1.00 92.88 101 GLY A CA 1
ATOM 822 C C . GLY A 1 101 ? 2.269 28.078 -2.548 1.00 92.88 101 GLY A C 1
ATOM 823 O O . GLY A 1 101 ? 2.402 28.177 -3.767 1.00 92.88 101 GLY A O 1
ATOM 824 N N . ILE A 1 102 ? 2.424 26.918 -1.904 1.00 93.81 102 ILE A N 1
ATOM 825 C CA . ILE A 1 102 ? 2.708 25.642 -2.561 1.00 93.81 102 ILE A CA 1
ATOM 826 C C . ILE A 1 102 ? 1.389 24.898 -2.729 1.00 93.81 102 ILE A C 1
ATOM 828 O O . ILE A 1 102 ? 0.731 24.559 -1.749 1.00 93.81 102 ILE A O 1
ATOM 832 N N . TYR A 1 103 ? 1.015 24.622 -3.976 1.00 92.75 103 TYR A N 1
ATOM 833 C CA . TYR A 1 103 ? -0.186 23.861 -4.306 1.00 92.75 103 TYR A CA 1
ATOM 834 C C . TYR A 1 103 ? 0.201 22.399 -4.529 1.00 92.75 103 TYR A C 1
ATOM 836 O O . TYR A 1 103 ? 0.870 22.128 -5.529 1.00 92.75 103 TYR A O 1
ATOM 844 N N . PRO A 1 104 ? -0.175 21.469 -3.627 1.00 92.56 104 PRO A N 1
ATOM 845 C CA . PRO A 1 104 ? 0.190 20.062 -3.752 1.00 92.56 104 PRO A CA 1
ATOM 846 C C . PRO A 1 104 ? -0.206 19.507 -5.119 1.00 92.56 104 PRO A C 1
ATOM 848 O O . PRO A 1 104 ? -1.319 19.732 -5.597 1.00 92.56 104 PRO A O 1
ATOM 851 N N . LEU A 1 105 ? 0.733 18.817 -5.766 1.00 90.56 105 LEU A N 1
ATOM 852 C CA . LEU A 1 105 ? 0.562 18.317 -7.121 1.00 90.56 105 LEU A CA 1
ATOM 853 C C . LEU A 1 105 ? 0.409 16.800 -7.100 1.00 90.56 105 LEU A C 1
ATOM 855 O O . LEU A 1 105 ? 1.344 16.081 -6.745 1.00 90.56 105 LEU A O 1
ATOM 859 N N . GLU A 1 106 ? -0.746 16.307 -7.535 1.00 89.12 106 GLU A N 1
ATOM 860 C CA . GLU A 1 106 ? -0.973 14.874 -7.719 1.00 89.12 106 GLU A CA 1
ATOM 861 C C . GLU A 1 106 ? -0.033 14.281 -8.777 1.00 89.12 106 GLU A C 1
ATOM 863 O O . GLU A 1 106 ? 0.434 14.955 -9.707 1.00 89.12 106 GLU A O 1
ATOM 868 N N . ARG A 1 107 ? 0.252 12.984 -8.635 1.00 86.75 107 ARG A N 1
ATOM 869 C CA . ARG A 1 107 ? 1.036 12.244 -9.619 1.00 86.75 107 ARG A CA 1
ATOM 870 C C . ARG A 1 107 ? 0.299 12.265 -10.953 1.00 86.75 107 ARG A C 1
ATOM 872 O O . ARG A 1 107 ? -0.890 11.969 -11.040 1.00 86.75 107 ARG A O 1
ATOM 879 N N . ARG A 1 108 ? 1.023 12.565 -12.030 1.00 77.25 108 ARG A N 1
ATOM 880 C CA . ARG A 1 108 ? 0.439 12.468 -13.367 1.00 77.25 108 ARG A CA 1
ATOM 881 C C . ARG A 1 108 ? 0.281 10.994 -13.752 1.00 77.25 108 ARG A C 1
ATOM 883 O O . ARG A 1 108 ? 1.194 10.201 -13.503 1.00 77.25 108 ARG A O 1
ATOM 890 N N . PRO A 1 109 ? -0.835 10.608 -14.390 1.00 69.94 109 PRO A N 1
ATOM 891 C CA . PRO A 1 109 ? -0.918 9.302 -15.025 1.00 69.94 109 PRO A CA 1
ATOM 892 C C . PRO A 1 109 ? 0.190 9.169 -16.076 1.00 69.94 109 PRO A C 1
ATOM 894 O O . PRO A 1 109 ? 0.647 10.167 -16.646 1.00 69.94 109 PRO A O 1
ATOM 897 N N . ASN A 1 110 ? 0.623 7.934 -16.329 1.00 68.38 110 ASN A N 1
ATOM 898 C CA . ASN A 1 110 ? 1.713 7.667 -17.263 1.00 68.38 110 ASN A CA 1
ATOM 899 C C . ASN A 1 110 ? 1.458 8.291 -18.630 1.00 68.38 110 ASN A C 1
ATOM 901 O O . ASN A 1 110 ? 0.401 8.098 -19.237 1.00 68.38 110 ASN A O 1
ATOM 905 N N . HIS A 1 111 ? 2.461 9.001 -19.148 1.00 67.44 111 HIS A N 1
ATOM 906 C CA . HIS A 1 111 ? 2.315 9.681 -20.421 1.00 67.44 111 HIS A CA 1
ATOM 907 C C . HIS A 1 111 ? 2.197 8.646 -21.559 1.00 67.44 111 HIS A C 1
ATOM 909 O O . HIS A 1 111 ? 3.041 7.748 -21.660 1.00 67.44 111 HIS A O 1
ATOM 915 N N . PRO A 1 112 ? 1.234 8.776 -22.495 1.00 72.69 112 PRO A N 1
ATOM 916 C CA . PRO A 1 112 ? 1.035 7.802 -23.576 1.00 72.69 112 PRO A CA 1
ATOM 917 C C . PRO A 1 112 ? 2.297 7.499 -24.402 1.00 72.69 112 PRO A C 1
ATOM 919 O O . PRO A 1 112 ? 2.489 6.382 -24.882 1.00 72.69 112 PRO A O 1
ATOM 922 N N . LEU A 1 113 ? 3.196 8.478 -24.553 1.00 73.31 113 LEU A N 1
ATOM 923 C CA . LEU A 1 113 ? 4.478 8.289 -25.248 1.00 73.31 113 LEU A CA 1
ATOM 924 C C . LEU A 1 113 ? 5.454 7.370 -24.501 1.00 73.31 113 LEU A C 1
ATOM 926 O O . LEU A 1 113 ? 6.222 6.659 -25.148 1.00 73.31 113 LEU A O 1
ATOM 930 N N . GLU A 1 114 ? 5.458 7.375 -23.169 1.00 73.06 114 GLU A N 1
ATOM 931 C CA . GLU A 1 114 ? 6.320 6.496 -22.367 1.00 73.06 114 GLU A CA 1
ATOM 932 C C . GLU A 1 114 ? 5.847 5.053 -22.480 1.00 73.06 114 GLU A C 1
ATOM 934 O O . GLU A 1 114 ? 6.642 4.156 -22.771 1.00 73.06 114 GLU A O 1
ATOM 939 N N . LEU A 1 115 ? 4.528 4.857 -22.421 1.00 76.44 115 LEU A N 1
ATOM 940 C CA . LEU A 1 115 ? 3.905 3.566 -22.676 1.00 76.44 115 LEU A CA 1
ATOM 941 C C . LEU A 1 115 ? 4.230 3.053 -24.089 1.00 76.44 115 LEU A C 1
ATOM 943 O O . LEU A 1 115 ? 4.599 1.892 -24.264 1.00 76.44 115 LEU A O 1
ATOM 947 N N . GLN A 1 116 ? 4.180 3.921 -25.106 1.00 82.38 116 GLN A N 1
ATOM 948 C CA . GLN A 1 116 ? 4.577 3.552 -26.470 1.00 82.38 116 GLN A CA 1
ATOM 949 C C . GLN A 1 116 ? 6.062 3.184 -26.588 1.00 82.38 116 GLN A C 1
ATOM 951 O O . GLN A 1 116 ? 6.409 2.275 -27.348 1.00 82.38 116 GLN A O 1
ATOM 956 N N . LYS A 1 117 ? 6.956 3.878 -25.873 1.00 84.75 117 LYS A N 1
ATOM 957 C CA . LYS A 1 117 ? 8.387 3.539 -25.855 1.00 84.75 117 LYS A CA 1
ATOM 958 C C . LYS A 1 117 ? 8.603 2.164 -25.233 1.00 84.75 117 LYS A C 1
ATOM 960 O O . LYS A 1 117 ? 9.304 1.347 -25.832 1.00 84.75 117 LYS A O 1
ATOM 965 N N . LEU A 1 118 ? 7.984 1.893 -24.085 1.00 84.00 118 LEU A N 1
ATOM 966 C CA . LEU A 1 118 ? 8.071 0.593 -23.426 1.00 84.00 118 LEU A CA 1
ATOM 967 C C . LEU A 1 118 ? 7.521 -0.522 -24.319 1.00 84.00 118 LEU A C 1
ATOM 969 O O . LEU A 1 118 ? 8.210 -1.520 -24.535 1.00 84.00 118 LEU A O 1
ATOM 973 N N . LYS A 1 119 ? 6.342 -0.306 -24.919 1.00 87.38 119 LYS A N 1
ATOM 974 C CA . LYS A 1 119 ? 5.737 -1.214 -25.900 1.00 87.38 119 LYS A CA 1
ATOM 975 C C . LYS A 1 119 ? 6.737 -1.615 -26.979 1.00 87.38 119 LYS A C 1
ATOM 977 O O . LYS A 1 119 ? 7.000 -2.799 -27.155 1.00 87.38 119 LYS A O 1
ATOM 982 N N . LYS A 1 120 ? 7.348 -0.638 -27.660 1.00 88.69 120 LYS A N 1
ATOM 983 C CA . LYS A 1 120 ? 8.311 -0.899 -28.745 1.00 88.69 120 LYS A CA 1
ATOM 984 C C . LYS A 1 120 ? 9.506 -1.732 -28.275 1.00 88.69 120 LYS A C 1
ATOM 986 O O . LYS A 1 120 ? 9.955 -2.614 -29.004 1.00 88.69 120 LYS A O 1
ATOM 991 N N . LYS A 1 121 ? 10.030 -1.461 -27.073 1.00 87.94 121 LYS A N 1
ATOM 992 C CA . LYS A 1 121 ? 11.163 -2.212 -26.507 1.00 87.94 121 LYS A CA 1
ATOM 993 C C . LYS A 1 121 ? 10.775 -3.661 -26.197 1.00 87.94 121 LYS A C 1
ATOM 995 O O . LYS A 1 121 ? 11.518 -4.568 -26.565 1.00 87.94 121 LYS A O 1
ATOM 1000 N N . ILE A 1 122 ? 9.616 -3.875 -25.569 1.00 87.19 122 ILE A N 1
ATOM 1001 C CA . ILE A 1 122 ? 9.119 -5.214 -25.231 1.00 87.19 122 ILE A CA 1
ATOM 1002 C C . ILE A 1 122 ? 8.774 -5.991 -26.501 1.00 87.19 122 ILE A C 1
ATOM 1004 O O . ILE A 1 122 ? 9.241 -7.112 -26.649 1.00 87.19 122 ILE A O 1
ATOM 1008 N N . GLU A 1 123 ? 8.030 -5.407 -27.443 1.00 88.88 123 GLU A N 1
ATOM 1009 C CA . GLU A 1 123 ? 7.628 -6.089 -28.681 1.00 88.88 123 GLU A CA 1
ATOM 1010 C C . GLU A 1 123 ? 8.827 -6.522 -29.531 1.00 88.88 123 GLU A C 1
ATOM 1012 O O . GLU A 1 123 ? 8.799 -7.597 -30.129 1.00 88.88 123 GLU A O 1
ATOM 1017 N N . LYS A 1 124 ? 9.900 -5.720 -29.547 1.00 89.88 124 LYS A N 1
ATOM 1018 C CA . LYS A 1 124 ? 11.145 -6.060 -30.246 1.00 89.88 124 LYS A CA 1
ATOM 1019 C C . LYS A 1 124 ? 11.848 -7.277 -29.635 1.00 89.88 124 LYS A C 1
ATOM 1021 O O . LYS A 1 124 ? 12.432 -8.060 -30.376 1.00 89.88 124 LYS A O 1
ATOM 1026 N N . ALA A 1 125 ? 11.836 -7.412 -28.309 1.00 88.56 125 ALA A N 1
ATOM 1027 C CA . ALA A 1 125 ? 12.517 -8.501 -27.605 1.00 88.56 125 ALA A CA 1
ATOM 1028 C C . ALA A 1 125 ? 11.646 -9.764 -27.492 1.00 88.56 125 ALA A C 1
ATOM 1030 O O . ALA A 1 125 ? 12.126 -10.878 -27.684 1.00 88.56 125 ALA A O 1
ATOM 1031 N N . ASN A 1 126 ? 10.360 -9.591 -27.184 1.00 89.19 126 ASN A N 1
ATOM 1032 C CA . ASN A 1 126 ? 9.374 -10.652 -27.062 1.00 89.19 126 ASN A CA 1
ATOM 1033 C C . ASN A 1 126 ? 7.971 -10.122 -27.445 1.00 89.19 126 ASN A C 1
ATOM 1035 O O . ASN A 1 126 ? 7.257 -9.573 -26.600 1.00 89.19 126 ASN A O 1
ATOM 1039 N N . PRO A 1 127 ? 7.519 -10.314 -28.697 1.00 86.75 127 PRO A N 1
ATOM 1040 C CA . PRO A 1 127 ? 6.235 -9.783 -29.164 1.00 86.75 127 PRO A CA 1
ATOM 1041 C C . PRO A 1 127 ? 5.023 -10.404 -28.458 1.00 86.75 127 PRO A C 1
ATOM 1043 O O . PRO A 1 127 ? 3.994 -9.746 -28.298 1.00 86.75 127 PRO A O 1
ATOM 1046 N N . ALA A 1 128 ? 5.129 -11.653 -27.994 1.00 88.50 128 ALA A N 1
ATOM 1047 C CA . ALA A 1 128 ? 4.067 -12.294 -27.222 1.00 88.50 128 ALA A CA 1
ATOM 1048 C C . ALA A 1 128 ? 3.934 -11.681 -25.818 1.00 88.50 128 ALA A C 1
ATOM 1050 O O . ALA A 1 128 ? 2.826 -11.600 -25.285 1.00 88.50 128 ALA A O 1
ATOM 1051 N N . ARG A 1 129 ? 5.041 -11.191 -25.245 1.00 90.19 129 ARG A N 1
ATOM 1052 C CA . ARG A 1 129 ? 5.068 -10.604 -23.902 1.00 90.19 129 ARG A CA 1
ATOM 1053 C C . ARG A 1 129 ? 4.216 -9.352 -23.787 1.00 90.19 129 ARG A C 1
ATOM 1055 O O . ARG A 1 129 ? 3.505 -9.199 -22.803 1.00 90.19 129 ARG A O 1
ATOM 1062 N N . TRP A 1 130 ? 4.258 -8.468 -24.781 1.00 89.12 130 TRP A N 1
ATOM 1063 C CA . TRP A 1 130 ? 3.444 -7.254 -24.735 1.00 89.12 130 TRP A CA 1
ATOM 1064 C C . TRP A 1 130 ? 1.946 -7.578 -24.738 1.00 89.12 130 TRP A C 1
ATOM 1066 O O . TRP A 1 130 ? 1.199 -7.046 -23.925 1.00 89.12 130 TRP A O 1
ATOM 1076 N N . LYS A 1 131 ? 1.514 -8.519 -25.588 1.00 87.88 131 LYS A N 1
ATOM 1077 C CA . LYS A 1 131 ? 0.112 -8.972 -25.633 1.00 87.88 131 LYS A CA 1
ATOM 1078 C C . LYS A 1 131 ? -0.346 -9.549 -24.294 1.00 87.88 131 LYS A C 1
ATOM 1080 O O . LYS A 1 131 ? -1.442 -9.254 -23.840 1.00 87.88 131 LYS A O 1
ATOM 1085 N N . GLN A 1 132 ? 0.512 -10.346 -23.668 1.00 88.25 132 GLN A N 1
ATOM 1086 C CA . GLN A 1 132 ? 0.283 -10.918 -22.346 1.00 88.25 132 GLN A CA 1
ATOM 1087 C C . GLN A 1 132 ? 0.132 -9.853 -21.249 1.00 88.25 132 GLN A C 1
ATOM 1089 O O . GLN A 1 132 ? -0.785 -9.939 -20.439 1.00 88.25 132 GLN A O 1
ATOM 1094 N N . LEU A 1 133 ? 1.009 -8.846 -21.237 1.00 86.19 133 LEU A N 1
ATOM 1095 C CA . LEU A 1 133 ? 0.943 -7.744 -20.274 1.00 86.19 133 LEU A CA 1
ATOM 1096 C C . LEU A 1 133 ? -0.298 -6.874 -20.487 1.00 86.19 133 LEU A C 1
ATOM 1098 O O . LEU A 1 133 ? -0.933 -6.498 -19.511 1.00 86.19 133 LEU A O 1
ATOM 1102 N N . MET A 1 134 ? -0.675 -6.599 -21.739 1.00 84.31 134 MET A N 1
ATOM 1103 C CA . MET A 1 134 ? -1.899 -5.848 -22.038 1.00 84.31 134 MET A CA 1
ATOM 1104 C C . MET A 1 134 ? -3.159 -6.609 -21.634 1.00 84.31 134 MET A C 1
ATOM 1106 O O . MET A 1 134 ? -4.074 -6.011 -21.087 1.00 84.31 134 MET A O 1
ATOM 1110 N N . TRP A 1 135 ? -3.193 -7.929 -21.832 1.00 85.31 135 TRP A N 1
ATOM 1111 C CA . TRP A 1 135 ? -4.313 -8.742 -21.359 1.00 85.31 135 TRP A CA 1
ATOM 1112 C C . TRP A 1 135 ? -4.485 -8.650 -19.835 1.00 85.31 135 TRP A C 1
ATOM 1114 O O . TRP A 1 135 ? -5.601 -8.468 -19.358 1.00 85.31 135 TRP A O 1
ATOM 1124 N N . LEU A 1 136 ? -3.382 -8.713 -19.079 1.00 79.50 136 LEU A N 1
ATOM 1125 C CA . LEU A 1 136 ? -3.411 -8.515 -17.626 1.00 79.50 136 LEU A CA 1
ATOM 1126 C C . LEU A 1 136 ? -3.825 -7.089 -17.252 1.00 79.50 136 LEU A C 1
ATOM 1128 O O . LEU A 1 136 ? -4.628 -6.915 -16.345 1.00 79.50 136 LEU A O 1
ATOM 1132 N N . TYR A 1 137 ? -3.316 -6.083 -17.965 1.00 75.75 137 TYR A N 1
ATOM 1133 C CA . TYR A 1 137 ? -3.671 -4.678 -17.766 1.00 75.75 137 TYR A CA 1
ATOM 1134 C C . TYR A 1 137 ? -5.181 -4.442 -17.901 1.00 75.75 137 TYR A C 1
ATOM 1136 O O . TYR A 1 137 ? -5.795 -3.855 -17.011 1.00 75.75 137 TYR A O 1
ATOM 1144 N N . ASP A 1 138 ? -5.776 -4.954 -18.982 1.00 78.56 138 ASP A N 1
ATOM 1145 C CA . ASP A 1 138 ? -7.197 -4.777 -19.285 1.00 78.56 138 ASP A CA 1
ATOM 1146 C C . ASP A 1 138 ? -8.098 -5.564 -18.316 1.00 78.56 138 ASP A C 1
ATOM 1148 O O . ASP A 1 138 ? -9.165 -5.082 -17.932 1.00 78.56 138 ASP A O 1
ATOM 1152 N N . TYR A 1 139 ? -7.683 -6.769 -17.907 1.00 80.75 139 TYR A N 1
ATOM 1153 C CA . TYR A 1 139 ? -8.482 -7.636 -17.035 1.00 80.75 139 TYR A CA 1
ATOM 1154 C C . TYR A 1 139 ? -8.407 -7.230 -15.554 1.00 80.75 139 TYR A C 1
ATOM 1156 O O . TYR A 1 139 ? -9.430 -7.197 -14.872 1.00 80.75 139 TYR A O 1
ATOM 1164 N N . GLU A 1 140 ? -7.217 -6.870 -15.068 1.00 74.50 140 GLU A N 1
ATOM 1165 C CA . GLU A 1 140 ? -6.958 -6.520 -13.661 1.00 74.50 140 GLU A CA 1
ATOM 1166 C C . GLU A 1 140 ? -7.086 -5.009 -13.383 1.00 74.50 140 GLU A C 1
ATOM 1168 O O . GLU A 1 140 ? -6.891 -4.575 -12.250 1.00 74.50 140 GLU A O 1
ATOM 1173 N N . LYS A 1 141 ? -7.452 -4.207 -14.398 1.00 70.25 141 LYS A N 1
ATOM 1174 C CA . LYS A 1 141 ? -7.691 -2.751 -14.311 1.00 70.25 141 LYS A CA 1
ATOM 1175 C C . LYS A 1 141 ? -6.519 -1.969 -13.706 1.00 70.25 141 LYS A C 1
ATOM 1177 O O . LYS A 1 141 ? -6.697 -1.156 -12.802 1.00 70.25 141 LYS A O 1
ATOM 1182 N N . LEU A 1 142 ? -5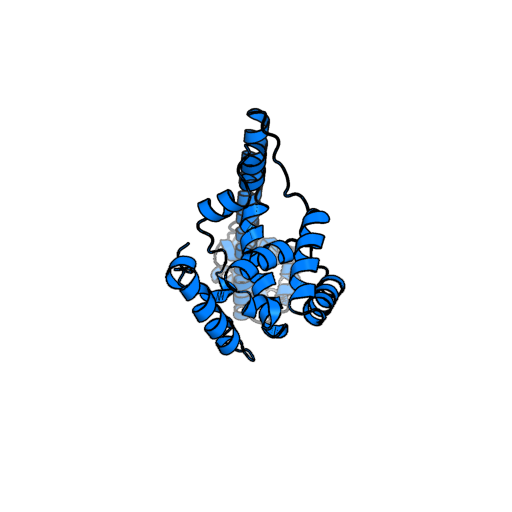.323 -2.220 -14.218 1.00 72.00 142 LEU A N 1
ATOM 1183 C CA . LEU A 1 142 ? -4.107 -1.541 -13.771 1.00 72.00 142 LEU A CA 1
ATOM 1184 C C . LEU A 1 142 ? -4.129 -0.038 -14.117 1.00 72.00 142 LEU A C 1
ATOM 1186 O O . LEU A 1 142 ? -4.683 0.383 -15.135 1.00 72.00 142 LEU A O 1
ATOM 1190 N N . GLU A 1 143 ? -3.474 0.785 -13.298 1.00 72.44 143 GLU A N 1
ATOM 1191 C CA . GLU A 1 143 ? -3.500 2.257 -13.427 1.00 72.44 143 GLU A CA 1
ATOM 1192 C C . GLU A 1 143 ? -2.355 2.813 -14.288 1.00 72.44 143 GLU A C 1
ATOM 1194 O O . GLU A 1 143 ? -2.290 4.004 -14.602 1.00 72.44 143 GLU A O 1
ATOM 1199 N N . GLY A 1 144 ? -1.441 1.941 -14.707 1.00 78.38 144 GLY A N 1
ATOM 1200 C CA . GLY A 1 144 ? -0.370 2.224 -15.649 1.00 78.38 144 GLY A CA 1
ATOM 1201 C C . GLY A 1 144 ? 0.992 2.394 -14.988 1.00 78.38 144 GLY A C 1
ATOM 1202 O O . GLY A 1 144 ? 1.989 2.160 -15.668 1.00 78.38 144 GLY A O 1
ATOM 1203 N N . TYR A 1 145 ? 1.069 2.733 -13.695 1.00 85.00 145 TYR A N 1
ATOM 1204 C CA . TYR A 1 145 ? 2.337 2.890 -12.963 1.00 85.00 145 TYR A CA 1
ATOM 1205 C C . TYR A 1 145 ? 3.196 1.616 -12.997 1.00 85.00 145 TYR A C 1
ATOM 1207 O O . TYR A 1 145 ? 4.423 1.677 -13.057 1.00 85.00 145 TYR A O 1
ATOM 1215 N N . GLU A 1 146 ? 2.557 0.452 -13.073 1.00 86.62 146 GLU A N 1
ATOM 1216 C CA . GLU A 1 146 ? 3.180 -0.857 -13.249 1.00 86.62 146 GLU A CA 1
ATOM 1217 C C . GLU A 1 146 ? 4.147 -0.884 -14.441 1.00 86.62 146 GLU A C 1
ATOM 1219 O O . GLU A 1 146 ? 5.208 -1.505 -14.391 1.00 86.62 146 GLU A O 1
ATOM 1224 N N . PHE A 1 147 ? 3.833 -0.149 -15.509 1.00 86.50 147 PHE A N 1
ATOM 1225 C CA . PHE A 1 147 ? 4.709 -0.036 -16.669 1.00 86.50 147 PHE A CA 1
ATOM 1226 C C . PHE A 1 147 ? 5.973 0.789 -16.396 1.00 86.50 147 PHE A C 1
ATOM 1228 O O . PHE A 1 147 ? 7.003 0.498 -17.004 1.00 86.50 147 PHE A O 1
ATOM 1235 N N . LEU A 1 148 ? 5.950 1.760 -15.472 1.00 88.25 148 LEU A N 1
ATOM 1236 C CA . LEU A 1 148 ? 7.180 2.442 -15.037 1.00 88.25 148 LEU A CA 1
ATOM 1237 C C . LEU A 1 148 ? 8.088 1.477 -14.286 1.00 88.25 148 LEU A C 1
ATOM 1239 O O . LEU A 1 148 ? 9.289 1.427 -14.558 1.00 88.25 148 LEU A O 1
ATOM 1243 N N . VAL A 1 149 ? 7.503 0.670 -13.394 1.00 91.81 149 VAL A N 1
ATOM 1244 C CA . VAL A 1 149 ? 8.230 -0.381 -12.671 1.00 91.81 149 VAL A CA 1
ATOM 1245 C C . VAL A 1 149 ? 8.893 -1.327 -13.673 1.00 91.81 149 VAL A C 1
ATOM 1247 O O . VAL A 1 149 ? 10.094 -1.582 -13.580 1.00 91.81 149 VAL A O 1
ATOM 1250 N N . LEU A 1 150 ? 8.155 -1.779 -14.693 1.00 91.69 150 LEU A N 1
ATOM 1251 C CA . LEU A 1 150 ? 8.702 -2.648 -15.735 1.00 91.69 150 LEU A CA 1
ATOM 1252 C C . LEU A 1 150 ? 9.787 -1.979 -16.587 1.00 91.69 150 LEU A C 1
ATOM 1254 O O . LEU A 1 150 ? 10.798 -2.629 -16.849 1.00 91.69 150 LEU A O 1
ATOM 1258 N N . ASP A 1 151 ? 9.623 -0.728 -17.042 1.00 89.44 151 ASP A N 1
ATOM 1259 C CA . ASP A 1 151 ? 10.664 -0.081 -17.863 1.00 89.44 151 ASP A CA 1
ATOM 1260 C C . ASP A 1 151 ? 11.959 0.118 -17.072 1.00 89.44 151 ASP A C 1
ATOM 1262 O O . ASP A 1 151 ? 13.040 -0.089 -17.630 1.00 89.44 151 ASP A O 1
ATOM 1266 N N . ARG A 1 152 ? 11.844 0.440 -15.776 1.00 91.00 152 ARG A N 1
ATOM 1267 C CA . ARG A 1 152 ? 12.977 0.564 -14.855 1.00 91.00 152 ARG A CA 1
ATOM 1268 C C . ARG A 1 152 ? 13.655 -0.782 -14.612 1.00 91.00 152 ARG A C 1
ATOM 1270 O O . ARG A 1 152 ? 14.867 -0.899 -14.754 1.00 91.00 152 ARG A O 1
ATOM 1277 N N . TRP A 1 153 ? 12.891 -1.829 -14.304 1.00 94.19 153 TRP A N 1
ATOM 1278 C CA . TRP A 1 153 ? 13.447 -3.169 -14.087 1.00 94.19 153 TRP A CA 1
ATOM 1279 C C . TRP A 1 153 ? 14.150 -3.717 -15.321 1.00 94.19 153 TRP A C 1
ATOM 1281 O O . TRP A 1 153 ? 15.218 -4.306 -15.206 1.00 94.19 153 TRP A O 1
ATOM 1291 N N . ARG A 1 154 ? 13.596 -3.481 -16.510 1.00 92.38 154 ARG A N 1
ATOM 1292 C CA . ARG A 1 154 ? 14.116 -3.968 -17.794 1.00 92.38 154 ARG A CA 1
ATOM 1293 C C . ARG A 1 154 ? 15.542 -3.498 -18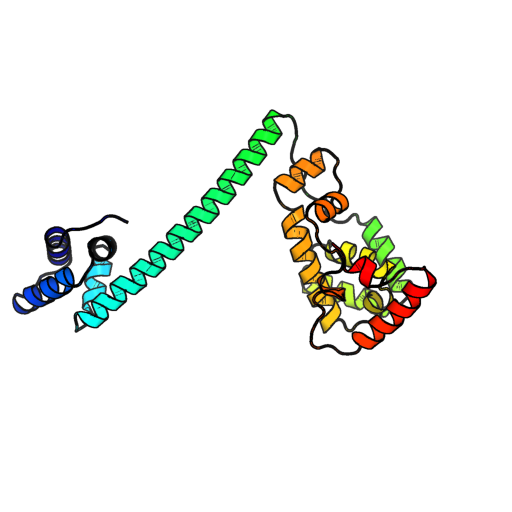.097 1.00 92.38 154 ARG A C 1
ATOM 1295 O O . ARG A 1 154 ? 16.209 -4.121 -18.919 1.00 92.38 154 ARG A O 1
ATOM 1302 N N . GLU A 1 155 ? 15.993 -2.397 -17.499 1.00 90.62 155 GLU A N 1
ATOM 1303 C CA . GLU A 1 155 ? 17.358 -1.889 -17.669 1.00 90.62 155 GLU A CA 1
ATOM 1304 C C . GLU A 1 155 ? 18.408 -2.878 -17.147 1.00 90.62 155 GLU A C 1
ATOM 1306 O O . GLU A 1 155 ? 19.360 -3.199 -17.860 1.00 90.62 155 GLU A O 1
ATOM 1311 N N . TRP A 1 156 ? 18.184 -3.421 -15.949 1.00 93.06 156 TRP A N 1
ATOM 1312 C CA . TRP A 1 156 ? 19.118 -4.334 -15.279 1.00 93.06 156 TRP A CA 1
ATOM 1313 C C . TRP A 1 156 ? 18.658 -5.794 -15.286 1.00 93.06 156 TRP A C 1
ATOM 1315 O O . TRP A 1 156 ? 19.484 -6.699 -15.185 1.00 93.06 156 TRP A O 1
ATOM 1325 N N . PHE A 1 157 ? 17.358 -6.022 -15.472 1.00 94.31 157 PHE A N 1
ATOM 1326 C CA . PHE A 1 157 ? 16.708 -7.330 -15.453 1.00 94.31 157 PHE A CA 1
ATOM 1327 C C . PHE A 1 157 ? 15.883 -7.613 -16.723 1.00 94.31 157 PHE A C 1
ATOM 1329 O O . PHE A 1 157 ? 14.673 -7.874 -16.650 1.00 94.31 157 PHE A O 1
ATOM 1336 N N . PRO A 1 158 ? 16.482 -7.527 -17.926 1.00 93.44 158 PRO A N 1
ATOM 1337 C CA . PRO A 1 158 ? 15.754 -7.753 -19.168 1.00 93.44 158 PRO A CA 1
ATOM 1338 C C . PRO A 1 158 ? 15.156 -9.165 -19.259 1.00 93.44 158 PRO A C 1
ATOM 1340 O O . PRO A 1 158 ? 14.023 -9.303 -19.716 1.00 93.44 158 PRO A O 1
ATOM 1343 N N . ASN A 1 159 ? 15.849 -10.216 -18.808 1.00 93.69 159 ASN A N 1
ATOM 1344 C CA . ASN A 1 159 ? 15.315 -11.578 -18.869 1.00 93.69 159 ASN A CA 1
ATOM 1345 C C . ASN A 1 159 ? 14.147 -11.767 -17.898 1.00 93.69 159 ASN A C 1
ATOM 1347 O O . ASN A 1 159 ? 13.152 -12.395 -18.269 1.00 93.69 159 ASN A O 1
ATOM 1351 N N . MET A 1 160 ? 14.210 -11.175 -16.702 1.00 93.50 160 MET A N 1
ATOM 1352 C CA . MET A 1 160 ? 13.069 -11.158 -15.784 1.00 93.50 160 MET A CA 1
ATOM 1353 C C . MET A 1 160 ? 11.861 -10.463 -16.425 1.00 93.50 160 MET A C 1
ATOM 1355 O O . MET A 1 160 ? 10.755 -11.000 -16.434 1.00 93.50 160 MET A O 1
ATOM 1359 N N . VAL A 1 161 ? 12.050 -9.301 -17.051 1.00 93.38 161 VAL A N 1
ATOM 1360 C CA . VAL A 1 161 ? 10.929 -8.571 -17.663 1.00 93.38 161 VAL A CA 1
ATOM 1361 C C . VAL A 1 161 ? 10.381 -9.288 -18.898 1.00 93.38 161 VAL A C 1
ATOM 1363 O O . VAL A 1 161 ? 9.163 -9.367 -19.063 1.00 93.38 161 VAL A O 1
ATOM 1366 N N . TYR A 1 162 ? 11.228 -9.854 -19.756 1.00 92.56 162 TYR A N 1
ATOM 1367 C CA . TYR A 1 162 ? 10.787 -10.421 -21.035 1.00 92.56 162 TYR A CA 1
ATOM 1368 C C . TYR A 1 162 ? 10.374 -11.894 -20.975 1.00 92.56 162 TYR A C 1
ATOM 1370 O O . TYR A 1 162 ? 9.582 -12.320 -21.820 1.00 92.56 162 TYR A O 1
ATOM 1378 N N . HIS A 1 163 ? 10.895 -12.674 -20.024 1.00 91.81 163 HIS A N 1
ATOM 1379 C CA . HIS A 1 163 ? 10.796 -14.139 -20.050 1.00 91.81 163 HIS A CA 1
ATOM 1380 C C . HIS A 1 163 ? 10.332 -14.780 -18.740 1.00 91.81 163 HIS A C 1
ATOM 1382 O O . HIS A 1 163 ? 9.930 -15.946 -18.768 1.00 91.81 163 HIS A O 1
ATOM 1388 N N . LEU A 1 164 ? 10.331 -14.057 -17.613 1.00 92.06 164 LEU A N 1
ATOM 1389 C CA . LEU A 1 164 ? 9.779 -14.587 -16.364 1.00 92.06 164 LEU A CA 1
ATOM 1390 C C . LEU A 1 164 ? 8.312 -14.959 -16.554 1.00 92.06 164 LEU A C 1
ATOM 1392 O O . LEU A 1 164 ? 7.554 -14.216 -17.184 1.00 92.06 164 LEU A O 1
ATOM 1396 N N . HIS A 1 165 ? 7.887 -16.090 -16.013 1.00 91.38 165 HIS A N 1
ATOM 1397 C CA . HIS A 1 165 ? 6.488 -16.472 -16.117 1.00 91.38 165 HIS A CA 1
ATOM 1398 C C . HIS A 1 165 ? 5.567 -15.415 -15.455 1.00 91.38 165 HIS A C 1
ATOM 1400 O O . HIS A 1 165 ? 5.929 -14.786 -14.459 1.00 91.38 165 HIS A O 1
ATOM 1406 N N . LEU A 1 166 ? 4.407 -15.136 -16.066 1.00 88.31 166 LEU A N 1
ATOM 1407 C CA . LEU A 1 166 ? 3.536 -14.019 -15.653 1.00 88.31 166 LEU A CA 1
ATOM 1408 C C . LEU A 1 166 ? 2.935 -14.205 -14.261 1.00 88.31 166 LEU A C 1
ATOM 1410 O O . LEU A 1 166 ? 2.758 -13.221 -13.558 1.00 88.31 166 LEU A O 1
ATOM 1414 N N . ASP A 1 167 ? 2.661 -15.449 -13.868 1.00 87.31 167 ASP A N 1
ATOM 1415 C CA . ASP A 1 167 ? 2.212 -15.815 -12.515 1.00 87.31 167 ASP A CA 1
ATOM 1416 C C . ASP A 1 167 ? 3.179 -15.354 -11.414 1.00 87.31 167 ASP A C 1
ATOM 1418 O O . ASP A 1 167 ? 2.775 -15.223 -10.265 1.00 87.31 167 ASP A O 1
ATOM 1422 N N . ILE A 1 168 ? 4.438 -15.088 -11.765 1.00 90.38 168 ILE A N 1
ATOM 1423 C CA . ILE A 1 168 ? 5.456 -14.553 -10.870 1.00 90.38 168 ILE A CA 1
ATOM 1424 C C . ILE A 1 168 ? 5.637 -13.059 -11.115 1.00 90.38 168 ILE A C 1
ATOM 1426 O O . ILE A 1 168 ? 5.572 -12.285 -10.165 1.00 90.38 168 ILE A O 1
ATOM 1430 N N . LEU A 1 169 ? 5.865 -12.649 -12.374 1.00 91.50 169 LEU A N 1
ATOM 1431 C CA . LEU A 1 169 ? 6.170 -11.253 -12.704 1.00 91.50 169 LEU A CA 1
ATOM 1432 C C . LEU A 1 169 ? 5.040 -10.315 -12.274 1.00 91.50 169 LEU A C 1
ATOM 1434 O O . LEU A 1 169 ? 5.306 -9.239 -11.745 1.00 91.50 169 LEU A O 1
ATOM 1438 N N . PHE A 1 170 ? 3.792 -10.707 -12.521 1.00 89.25 170 PHE A N 1
ATOM 1439 C CA . PHE A 1 170 ? 2.649 -9.844 -12.276 1.00 89.25 170 PHE A CA 1
ATOM 1440 C C . PHE A 1 170 ? 2.457 -9.558 -10.776 1.00 89.25 170 PHE A C 1
ATOM 1442 O O . PHE A 1 170 ? 2.487 -8.381 -10.413 1.00 89.25 170 PHE A O 1
ATOM 1449 N N . PRO A 1 171 ? 2.395 -10.564 -9.874 1.00 90.00 171 PRO A N 1
ATOM 1450 C CA . PRO A 1 171 ? 2.302 -10.296 -8.440 1.00 90.00 171 PRO A CA 1
ATOM 1451 C C . PRO A 1 171 ? 3.439 -9.435 -7.890 1.00 90.00 171 PRO A C 1
ATOM 1453 O O . PRO A 1 171 ? 3.169 -8.478 -7.169 1.00 90.00 171 PRO A O 1
ATOM 1456 N N . ILE A 1 172 ? 4.700 -9.719 -8.244 1.00 92.88 172 ILE A N 1
ATOM 1457 C CA . ILE A 1 172 ? 5.836 -8.952 -7.702 1.00 92.88 172 ILE A CA 1
ATOM 1458 C C . ILE A 1 172 ? 5.847 -7.507 -8.205 1.00 92.88 172 ILE A C 1
ATOM 1460 O O . ILE A 1 172 ? 6.178 -6.599 -7.447 1.00 92.88 172 ILE A O 1
ATOM 1464 N N . MET A 1 173 ? 5.449 -7.280 -9.460 1.00 92.19 173 MET A N 1
ATOM 1465 C CA . MET A 1 173 ? 5.318 -5.947 -10.045 1.00 92.19 173 MET A CA 1
ATOM 1466 C C . MET A 1 173 ? 4.204 -5.158 -9.351 1.00 92.19 173 MET A C 1
ATOM 1468 O O . MET A 1 173 ? 4.416 -4.007 -8.977 1.00 92.19 173 MET A O 1
ATOM 1472 N N . CYS A 1 174 ? 3.043 -5.775 -9.117 1.00 90.56 174 CYS A N 1
ATOM 1473 C CA . CYS A 1 174 ? 1.944 -5.139 -8.391 1.00 90.56 174 CYS A CA 1
ATOM 1474 C C . CYS A 1 174 ? 2.311 -4.843 -6.930 1.00 90.56 174 CYS A C 1
ATOM 1476 O O . CYS A 1 174 ? 1.983 -3.773 -6.423 1.00 90.56 174 CYS A O 1
ATOM 1478 N N . SER A 1 175 ? 3.005 -5.757 -6.246 1.00 92.75 175 SER A N 1
ATOM 1479 C CA . SER A 1 175 ? 3.504 -5.529 -4.885 1.00 92.75 175 SER A CA 1
ATOM 1480 C C . SER A 1 175 ? 4.511 -4.380 -4.832 1.00 92.75 175 SER A C 1
ATOM 1482 O O . SER A 1 175 ? 4.406 -3.522 -3.957 1.00 92.75 175 SER A O 1
ATOM 1484 N N . GLN A 1 176 ? 5.435 -4.316 -5.796 1.00 94.50 176 GLN A N 1
ATOM 1485 C CA . GLN A 1 176 ? 6.384 -3.212 -5.915 1.00 94.50 176 GLN A CA 1
ATOM 1486 C C . GLN A 1 176 ? 5.669 -1.878 -6.158 1.00 94.50 176 GLN A C 1
ATOM 1488 O O . GLN A 1 176 ? 5.945 -0.913 -5.452 1.00 94.50 176 GLN A O 1
ATOM 1493 N N . MET A 1 177 ? 4.717 -1.832 -7.096 1.00 92.50 177 MET A N 1
ATOM 1494 C CA . MET A 1 177 ? 3.908 -0.636 -7.337 1.00 92.50 177 MET A CA 1
ATOM 1495 C C . MET A 1 177 ? 3.219 -0.170 -6.056 1.00 92.50 177 MET A C 1
ATOM 1497 O O . MET A 1 177 ? 3.313 1.002 -5.720 1.00 92.50 177 MET A O 1
ATOM 1501 N N . LYS A 1 178 ? 2.521 -1.062 -5.341 1.00 92.62 178 LYS A N 1
ATOM 1502 C CA . LYS A 1 178 ? 1.788 -0.691 -4.120 1.00 92.62 178 LYS A CA 1
ATOM 1503 C C . LYS A 1 178 ? 2.712 -0.090 -3.065 1.00 92.62 178 LYS A C 1
ATOM 1505 O O . LYS A 1 178 ? 2.337 0.876 -2.412 1.00 92.62 178 LYS A O 1
ATOM 1510 N N . MET A 1 179 ? 3.913 -0.646 -2.923 1.00 94.06 179 MET A N 1
ATOM 1511 C CA . MET A 1 179 ? 4.929 -0.118 -2.017 1.00 94.06 179 MET A CA 1
ATOM 1512 C C . MET A 1 179 ? 5.408 1.279 -2.441 1.00 94.06 179 MET A C 1
ATOM 1514 O O . MET A 1 179 ? 5.554 2.147 -1.589 1.00 94.06 179 MET A O 1
ATOM 1518 N N . GLU A 1 180 ? 5.624 1.517 -3.738 1.00 94.38 180 GLU A N 1
ATOM 1519 C CA . GLU A 1 180 ? 6.046 2.828 -4.255 1.00 94.38 180 GLU A CA 1
ATOM 1520 C C . GLU A 1 180 ? 4.928 3.879 -4.160 1.00 94.38 180 GLU A C 1
ATOM 1522 O O . GLU A 1 180 ? 5.164 4.991 -3.691 1.00 94.38 180 GLU A O 1
ATOM 1527 N N . LEU A 1 181 ? 3.696 3.526 -4.532 1.00 92.31 181 LEU A N 1
ATOM 1528 C CA . LEU A 1 181 ? 2.540 4.427 -4.474 1.00 92.31 181 LEU A CA 1
ATOM 1529 C C . LEU A 1 181 ? 2.161 4.812 -3.041 1.00 92.31 181 LEU A C 1
ATOM 1531 O O . LEU A 1 181 ? 1.801 5.959 -2.801 1.00 92.31 181 LEU A O 1
ATOM 1535 N N . ALA A 1 182 ? 2.344 3.911 -2.069 1.00 92.50 182 ALA A N 1
ATOM 1536 C CA . ALA A 1 182 ? 2.141 4.228 -0.653 1.00 92.50 182 ALA A CA 1
ATOM 1537 C C . ALA A 1 182 ? 3.014 5.398 -0.159 1.00 92.50 182 ALA A C 1
ATOM 1539 O O . ALA A 1 182 ? 2.666 6.039 0.828 1.00 92.50 182 ALA A O 1
ATOM 1540 N N . ILE A 1 183 ? 4.129 5.682 -0.841 1.00 94.00 183 ILE A N 1
ATOM 1541 C CA . ILE A 1 183 ? 4.968 6.857 -0.591 1.00 94.00 183 ILE A CA 1
ATOM 1542 C C . ILE A 1 183 ? 4.539 8.026 -1.485 1.00 94.00 183 ILE A C 1
ATOM 1544 O O . ILE A 1 183 ? 4.331 9.135 -0.994 1.00 94.00 183 ILE A O 1
ATOM 1548 N N . LEU A 1 184 ? 4.386 7.779 -2.789 1.00 92.50 184 LEU A N 1
ATOM 1549 C CA . LEU A 1 184 ? 4.195 8.822 -3.804 1.00 92.50 184 LEU A CA 1
ATOM 1550 C C . LEU A 1 184 ? 2.825 9.506 -3.796 1.00 92.50 184 LEU A C 1
ATOM 1552 O O . LEU A 1 184 ? 2.711 10.621 -4.320 1.00 92.50 184 LEU A O 1
ATOM 1556 N N . ASP A 1 185 ? 1.815 8.857 -3.217 1.00 91.62 185 ASP A N 1
ATOM 1557 C CA . ASP A 1 185 ? 0.451 9.385 -3.140 1.00 91.62 185 ASP A CA 1
ATOM 1558 C C . ASP A 1 185 ? 0.190 10.146 -1.826 1.00 91.62 185 ASP A C 1
ATOM 1560 O O . ASP A 1 185 ? -0.881 10.728 -1.651 1.00 91.62 185 ASP A O 1
ATOM 1564 N N . THR A 1 186 ? 1.177 10.213 -0.922 1.00 92.56 186 THR A N 1
ATOM 1565 C CA . THR A 1 186 ? 1.069 10.982 0.329 1.00 92.56 186 THR A CA 1
ATOM 1566 C C . THR A 1 186 ? 0.972 12.487 0.079 1.00 92.56 186 THR A C 1
ATOM 1568 O O . THR A 1 186 ? 1.539 13.020 -0.878 1.00 92.56 186 THR A O 1
ATOM 1571 N N . THR A 1 187 ? 0.319 13.212 0.992 1.00 92.81 187 THR A N 1
ATOM 1572 C CA . THR A 1 187 ? 0.250 14.683 0.938 1.00 92.81 187 THR A CA 1
ATOM 1573 C C . THR A 1 187 ? 1.653 15.306 0.894 1.00 92.81 187 THR A C 1
ATOM 1575 O O . THR A 1 187 ? 1.906 16.241 0.134 1.00 92.81 187 THR A O 1
ATOM 1578 N N . GLN A 1 188 ? 2.605 14.733 1.638 1.00 93.38 188 GLN A N 1
ATOM 1579 C CA . GLN A 1 188 ? 4.005 15.158 1.617 1.00 93.38 188 GLN A CA 1
ATOM 1580 C C . GLN A 1 188 ? 4.642 14.989 0.233 1.00 93.38 188 GLN A C 1
ATOM 1582 O O . GLN A 1 188 ? 5.274 15.922 -0.259 1.00 93.38 188 GLN A O 1
ATOM 1587 N N . ALA A 1 189 ? 4.446 13.844 -0.420 1.00 93.81 189 ALA A N 1
ATOM 1588 C CA . ALA A 1 189 ? 4.935 13.597 -1.775 1.00 93.81 189 ALA A CA 1
ATOM 1589 C C . ALA A 1 189 ? 4.345 14.578 -2.801 1.00 93.81 189 ALA A C 1
ATOM 1591 O O . ALA A 1 189 ? 5.048 15.069 -3.686 1.00 93.81 189 ALA A O 1
ATOM 1592 N N . GLN A 1 190 ? 3.063 14.924 -2.665 1.00 94.69 190 GLN A N 1
ATOM 1593 C CA . GLN A 1 190 ? 2.412 15.915 -3.526 1.00 94.69 190 GLN A CA 1
ATOM 1594 C C . GLN A 1 190 ? 2.996 17.323 -3.342 1.00 94.69 190 GLN A C 1
ATOM 1596 O O . GLN A 1 190 ? 3.187 18.045 -4.324 1.00 94.69 190 GLN A O 1
ATOM 1601 N N . ILE A 1 191 ? 3.317 17.711 -2.104 1.00 93.44 191 ILE A N 1
ATOM 1602 C CA . ILE A 1 191 ? 4.004 18.976 -1.798 1.00 93.44 191 ILE A CA 1
ATOM 1603 C C . ILE A 1 191 ? 5.408 18.976 -2.403 1.00 93.44 191 ILE A C 1
ATOM 1605 O O . ILE A 1 191 ? 5.750 19.891 -3.146 1.00 93.44 191 ILE A O 1
ATOM 1609 N N . GLN A 1 192 ? 6.189 17.922 -2.162 1.00 94.69 192 GLN A N 1
ATOM 1610 C CA . GLN A 1 192 ? 7.538 17.774 -2.711 1.00 94.69 192 GLN A CA 1
ATOM 1611 C C . GLN A 1 192 ? 7.538 17.843 -4.243 1.00 94.69 192 GLN A C 1
ATOM 1613 O O . GLN A 1 192 ? 8.403 18.476 -4.848 1.00 94.69 192 GLN A O 1
ATOM 1618 N N . ARG A 1 193 ? 6.527 17.249 -4.885 1.00 94.81 193 ARG A N 1
ATOM 1619 C CA . ARG A 1 193 ? 6.344 17.315 -6.338 1.00 94.81 193 ARG A CA 1
ATOM 1620 C C . ARG A 1 193 ? 6.070 18.739 -6.821 1.00 94.81 193 ARG A C 1
ATOM 1622 O O . ARG A 1 193 ? 6.611 19.146 -7.847 1.00 94.81 193 ARG A O 1
ATOM 1629 N N . ALA A 1 194 ? 5.266 19.504 -6.086 1.00 93.25 194 ALA A N 1
ATOM 1630 C CA . ALA A 1 194 ? 5.024 20.918 -6.372 1.00 93.25 194 ALA A CA 1
ATOM 1631 C C . ALA A 1 194 ? 6.281 21.785 -6.169 1.00 93.25 194 ALA A C 1
ATOM 1633 O O . ALA A 1 194 ? 6.477 22.765 -6.885 1.00 93.25 194 ALA A O 1
ATOM 1634 N N . GLU A 1 195 ? 7.162 21.385 -5.252 1.00 91.88 195 GLU A N 1
ATOM 1635 C CA . GLU A 1 195 ? 8.483 21.986 -5.026 1.00 91.88 195 GLU A CA 1
ATOM 1636 C C . GLU A 1 195 ? 9.535 21.545 -6.071 1.00 91.88 195 GLU A C 1
ATOM 1638 O O . GLU A 1 195 ? 10.665 22.033 -6.057 1.00 91.88 195 GLU A O 1
ATOM 1643 N N . GLY A 1 196 ? 9.171 20.664 -7.012 1.00 92.38 196 GLY A N 1
ATOM 1644 C CA . GLY A 1 196 ? 10.023 20.225 -8.122 1.00 92.38 196 GLY A CA 1
ATOM 1645 C C . GLY A 1 196 ? 10.820 18.942 -7.871 1.00 92.38 196 GLY A C 1
ATOM 1646 O O . GLY A 1 196 ? 11.624 18.568 -8.723 1.00 92.38 196 GLY A O 1
ATOM 1647 N N . ILE A 1 197 ? 10.594 18.255 -6.748 1.00 93.69 197 ILE A N 1
ATOM 1648 C CA . ILE A 1 197 ? 11.235 16.972 -6.427 1.00 93.69 197 ILE A CA 1
ATOM 1649 C C . ILE A 1 197 ? 10.541 15.853 -7.208 1.00 93.69 197 ILE A C 1
ATOM 1651 O O . ILE A 1 197 ? 9.321 15.673 -7.130 1.00 93.69 197 ILE A O 1
ATOM 1655 N N . THR A 1 198 ? 11.321 15.075 -7.951 1.00 90.94 198 THR A N 1
ATOM 1656 C CA . THR A 1 198 ? 10.814 13.986 -8.793 1.00 90.94 198 THR A CA 1
ATOM 1657 C C . THR A 1 198 ? 10.390 12.768 -7.974 1.00 90.94 198 THR A C 1
ATOM 1659 O O . THR A 1 198 ? 10.942 12.498 -6.910 1.00 90.94 198 THR A O 1
ATOM 1662 N N . ASP A 1 199 ? 9.463 11.964 -8.504 1.00 91.00 199 ASP A N 1
ATOM 1663 C CA . ASP A 1 199 ? 9.020 10.721 -7.853 1.00 91.00 199 ASP A CA 1
ATOM 1664 C C . ASP A 1 199 ? 10.202 9.786 -7.517 1.00 91.00 199 ASP A C 1
ATOM 1666 O O . ASP A 1 199 ? 10.220 9.144 -6.471 1.00 91.00 199 ASP A O 1
ATOM 1670 N N . LEU A 1 200 ? 11.234 9.736 -8.368 1.00 89.81 200 LEU A N 1
ATOM 1671 C CA . LEU A 1 200 ? 12.419 8.914 -8.112 1.00 89.81 200 LEU A CA 1
ATOM 1672 C C . LEU A 1 200 ? 13.226 9.423 -6.909 1.00 89.81 200 LEU A C 1
ATOM 1674 O O . LEU A 1 200 ? 13.669 8.618 -6.092 1.00 89.81 200 LEU A O 1
ATOM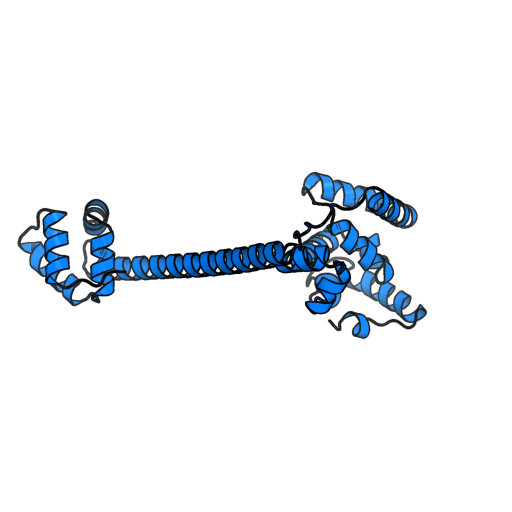 1678 N N . GLU A 1 201 ? 13.401 10.739 -6.785 1.00 93.06 201 GLU A N 1
ATOM 1679 C CA . GLU A 1 201 ? 14.074 11.350 -5.634 1.00 93.06 201 GLU A CA 1
ATOM 1680 C C . GLU A 1 201 ? 13.273 11.134 -4.345 1.00 93.06 201 GLU A C 1
ATOM 1682 O O . GLU A 1 201 ? 13.863 10.841 -3.308 1.00 93.06 201 GLU A O 1
ATOM 1687 N N . GLN A 1 202 ? 11.940 11.199 -4.406 1.00 93.62 202 GLN A N 1
ATOM 1688 C CA . GLN A 1 202 ? 11.072 10.912 -3.257 1.00 93.62 202 GLN A CA 1
ATOM 1689 C C . GLN A 1 202 ? 11.226 9.459 -2.783 1.00 93.62 202 GLN A C 1
ATOM 1691 O O . GLN A 1 202 ? 11.402 9.207 -1.590 1.00 93.62 202 GLN A O 1
ATOM 1696 N N . LEU A 1 203 ? 11.240 8.496 -3.712 1.00 93.44 203 LEU A N 1
ATOM 1697 C CA . LEU A 1 203 ? 11.464 7.083 -3.388 1.00 93.44 203 LEU A CA 1
ATOM 1698 C C . LEU A 1 203 ? 12.862 6.835 -2.798 1.00 93.44 203 LEU A C 1
ATOM 1700 O O . LEU A 1 203 ? 12.995 6.050 -1.860 1.00 93.44 203 LEU A O 1
ATOM 1704 N N . GLN A 1 204 ? 13.891 7.527 -3.300 1.00 91.69 204 GLN A N 1
ATOM 1705 C CA . GLN A 1 204 ? 15.248 7.466 -2.743 1.00 91.69 204 GLN A CA 1
ATOM 1706 C C . GLN A 1 204 ? 15.321 8.058 -1.329 1.00 91.69 204 GLN A C 1
ATOM 1708 O O . GLN A 1 204 ? 15.936 7.464 -0.447 1.00 91.69 204 GLN A O 1
ATOM 1713 N N . GLN A 1 205 ? 14.667 9.197 -1.079 1.00 93.44 205 GLN A N 1
ATOM 1714 C CA . GLN A 1 205 ? 14.588 9.798 0.259 1.00 93.44 205 GLN A CA 1
ATOM 1715 C C . GLN A 1 205 ? 13.880 8.875 1.257 1.00 93.44 205 GLN A C 1
ATOM 1717 O O . GLN A 1 205 ? 14.301 8.773 2.409 1.00 93.44 205 GLN A O 1
ATOM 1722 N N . ALA A 1 206 ? 12.851 8.159 0.800 1.00 92.94 206 ALA A N 1
ATOM 1723 C CA . ALA A 1 206 ? 12.154 7.137 1.574 1.00 92.94 206 ALA A CA 1
ATOM 1724 C C . ALA A 1 206 ? 12.939 5.816 1.709 1.00 92.94 206 ALA A C 1
ATOM 1726 O O . ALA A 1 206 ? 12.439 4.880 2.331 1.00 92.94 206 ALA A O 1
ATOM 1727 N N . GLN A 1 207 ? 14.155 5.729 1.148 1.00 91.94 207 GLN A N 1
ATOM 1728 C CA . GLN A 1 207 ? 15.014 4.538 1.177 1.00 91.94 207 GLN A CA 1
ATOM 1729 C C . GLN A 1 207 ? 14.308 3.290 0.618 1.00 91.94 207 GLN A C 1
ATOM 1731 O O . GLN A 1 207 ? 14.514 2.165 1.082 1.00 91.94 207 GLN A O 1
ATOM 1736 N N . ILE A 1 208 ? 13.438 3.485 -0.378 1.00 91.81 208 ILE A N 1
ATOM 1737 C CA . ILE A 1 208 ? 12.731 2.391 -1.038 1.00 91.81 208 ILE A CA 1
ATOM 1738 C C . ILE A 1 208 ? 13.677 1.706 -2.017 1.00 91.81 208 ILE A C 1
ATOM 1740 O O . ILE A 1 208 ? 14.109 2.286 -3.013 1.00 91.81 208 ILE A O 1
ATOM 1744 N N . ASN A 1 209 ? 13.914 0.413 -1.798 1.00 92.62 209 ASN A N 1
ATOM 1745 C CA . ASN A 1 209 ? 14.579 -0.400 -2.801 1.00 92.62 209 ASN A CA 1
ATOM 1746 C C . ASN A 1 209 ? 13.639 -0.619 -4.004 1.00 92.62 209 ASN A C 1
ATOM 1748 O O . ASN A 1 209 ? 12.642 -1.345 -3.934 1.00 92.62 209 ASN A O 1
ATOM 1752 N N . LEU A 1 210 ? 13.999 -0.025 -5.142 1.00 93.31 210 LEU A N 1
ATOM 1753 C CA . LEU A 1 210 ? 13.227 -0.057 -6.391 1.00 93.31 210 LEU A CA 1
ATOM 1754 C C . LEU A 1 210 ? 13.126 -1.447 -7.043 1.00 93.31 210 LEU A C 1
ATOM 1756 O O . LEU A 1 210 ? 12.414 -1.605 -8.039 1.00 93.31 210 LEU A O 1
ATOM 1760 N N . TYR A 1 211 ? 13.840 -2.436 -6.503 1.00 94.12 211 TYR A N 1
ATOM 1761 C CA . TYR A 1 211 ? 13.895 -3.833 -6.933 1.00 94.12 211 TYR A CA 1
ATOM 1762 C C . TYR A 1 211 ? 13.517 -4.799 -5.797 1.00 94.12 211 TYR A C 1
ATOM 1764 O O . TYR A 1 211 ? 13.780 -5.997 -5.902 1.00 94.12 211 TYR A O 1
ATOM 1772 N N . TYR A 1 212 ? 12.912 -4.313 -4.707 1.00 94.31 212 TYR A N 1
ATOM 1773 C CA . TYR A 1 212 ? 12.682 -5.083 -3.482 1.00 94.31 212 TYR A CA 1
ATOM 1774 C C . TYR A 1 212 ? 12.031 -6.448 -3.737 1.00 94.31 212 TYR A C 1
ATOM 1776 O O . TYR A 1 212 ? 12.625 -7.481 -3.428 1.00 94.31 212 TYR A O 1
ATOM 1784 N N . TYR A 1 213 ? 10.856 -6.483 -4.367 1.00 93.69 213 TYR A N 1
ATOM 1785 C CA . TYR A 1 213 ? 10.161 -7.748 -4.649 1.00 93.69 213 TYR A CA 1
ATOM 1786 C C . TYR A 1 213 ? 10.797 -8.560 -5.780 1.00 93.69 213 TYR A C 1
ATOM 1788 O O . TYR A 1 213 ? 10.484 -9.739 -5.951 1.00 93.69 213 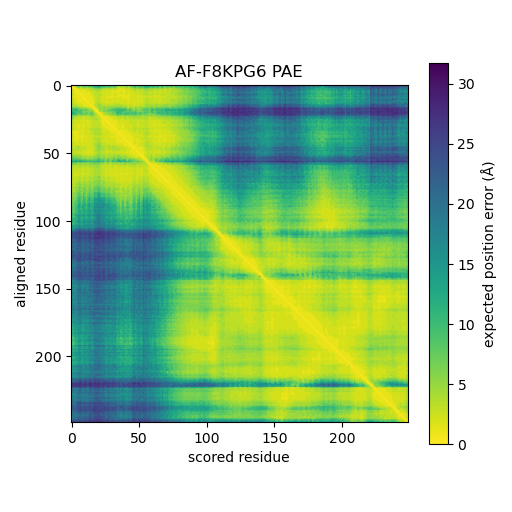TYR A O 1
ATOM 1796 N N . LEU A 1 214 ? 11.696 -7.945 -6.551 1.00 91.69 214 LEU A N 1
ATOM 1797 C CA . LEU A 1 214 ? 12.420 -8.622 -7.612 1.00 91.69 214 LEU A CA 1
ATOM 1798 C C . LEU A 1 214 ? 13.632 -9.385 -7.078 1.00 91.69 214 LEU A C 1
ATOM 1800 O O . LEU A 1 214 ? 13.905 -10.446 -7.614 1.00 91.69 214 LEU A O 1
ATOM 1804 N N . ILE A 1 215 ? 14.359 -8.870 -6.075 1.00 92.31 215 ILE A N 1
ATOM 1805 C CA . ILE A 1 215 ? 15.646 -9.455 -5.634 1.00 92.31 215 ILE A CA 1
ATOM 1806 C C . ILE A 1 215 ? 15.892 -9.486 -4.116 1.00 92.31 215 ILE A C 1
ATOM 1808 O O . ILE A 1 215 ? 16.734 -10.264 -3.676 1.00 92.31 215 ILE A O 1
ATOM 1812 N N . VAL A 1 216 ? 15.192 -8.685 -3.306 1.00 90.44 216 VAL A N 1
ATOM 1813 C CA . VAL A 1 216 ? 15.365 -8.658 -1.836 1.00 90.44 216 VAL A CA 1
ATOM 1814 C C . VAL A 1 216 ? 14.395 -9.619 -1.154 1.00 90.44 216 VAL A C 1
ATOM 1816 O O . VAL A 1 216 ? 14.800 -10.445 -0.339 1.00 90.44 216 VAL A O 1
ATOM 1819 N N . ALA A 1 217 ? 13.122 -9.554 -1.535 1.00 90.69 217 ALA A N 1
ATOM 1820 C CA . ALA A 1 217 ? 12.069 -10.460 -1.097 1.00 90.69 217 ALA A CA 1
ATOM 1821 C C . ALA A 1 217 ? 11.462 -11.181 -2.311 1.00 90.69 217 ALA A C 1
ATOM 1823 O O . ALA A 1 217 ? 10.286 -10.974 -2.629 1.00 90.69 217 ALA A O 1
ATOM 1824 N N . PRO A 1 218 ? 12.259 -11.998 -3.027 1.00 85.19 218 PRO A N 1
ATOM 1825 C CA . PRO A 1 218 ? 11.787 -12.652 -4.227 1.00 85.19 218 PRO A CA 1
ATOM 1826 C C . PRO A 1 218 ? 10.722 -13.711 -3.910 1.00 85.19 218 PRO A C 1
ATOM 1828 O O . PRO A 1 218 ? 10.644 -14.236 -2.791 1.00 85.19 218 PRO A O 1
ATOM 1831 N N . PRO A 1 219 ? 9.906 -14.072 -4.906 1.00 81.19 219 PRO A N 1
ATOM 1832 C CA . PRO A 1 219 ? 8.875 -15.081 -4.750 1.00 81.19 219 PRO A CA 1
ATOM 1833 C C . PRO A 1 219 ? 9.509 -16.438 -4.426 1.00 81.19 219 PRO A C 1
ATOM 1835 O O . PRO A 1 219 ? 10.452 -16.883 -5.078 1.00 81.19 219 PRO A O 1
ATOM 1838 N N . LYS A 1 220 ? 8.974 -17.119 -3.406 1.00 74.56 220 LYS A N 1
ATOM 1839 C CA . LYS A 1 220 ? 9.503 -18.411 -2.923 1.00 74.56 220 LYS A CA 1
ATOM 1840 C C . LYS A 1 220 ? 9.229 -19.575 -3.880 1.00 74.56 220 LYS A C 1
ATOM 1842 O O . LYS A 1 220 ? 9.850 -20.627 -3.760 1.00 74.56 220 LYS A O 1
ATOM 1847 N N . ILE A 1 221 ? 8.267 -19.409 -4.784 1.00 67.31 221 ILE A N 1
ATOM 1848 C CA . ILE A 1 221 ? 7.780 -20.435 -5.705 1.00 67.31 221 ILE A CA 1
ATOM 1849 C C . ILE A 1 221 ? 7.643 -19.786 -7.077 1.00 67.31 221 ILE A C 1
ATOM 1851 O O . ILE A 1 221 ? 7.109 -18.685 -7.193 1.00 67.31 221 ILE A O 1
ATOM 1855 N N . GLY A 1 222 ? 8.120 -20.467 -8.115 1.00 64.94 222 GLY A N 1
ATOM 1856 C CA . GLY A 1 222 ? 8.000 -19.965 -9.472 1.00 64.94 222 GLY A CA 1
ATOM 1857 C C . GLY A 1 222 ? 8.779 -20.791 -10.484 1.00 64.94 222 GLY A C 1
ATOM 1858 O O . GLY A 1 222 ? 9.917 -21.194 -10.238 1.00 64.94 222 GLY A O 1
ATOM 1859 N N . LYS A 1 223 ? 8.173 -21.036 -11.648 1.00 77.56 223 LYS A N 1
ATOM 1860 C CA . LYS A 1 223 ? 8.892 -21.540 -12.823 1.00 77.56 223 LYS A CA 1
ATOM 1861 C C . LYS A 1 223 ? 9.917 -20.487 -13.259 1.00 77.56 223 LYS A C 1
ATOM 1863 O O . LYS A 1 223 ? 9.670 -19.305 -13.100 1.00 77.56 223 LYS A O 1
ATOM 1868 N N . ASN A 1 224 ? 11.073 -20.922 -13.753 1.00 91.00 224 ASN A N 1
ATOM 1869 C CA . ASN A 1 224 ? 12.125 -20.128 -14.410 1.00 91.00 224 ASN A CA 1
ATOM 1870 C C . ASN A 1 224 ? 12.671 -18.837 -13.743 1.00 91.00 224 ASN A C 1
ATOM 1872 O O . ASN A 1 224 ? 13.539 -18.208 -14.348 1.00 91.00 224 ASN A O 1
ATOM 1876 N N . TYR A 1 225 ? 12.274 -18.474 -12.515 1.00 92.38 225 TYR A N 1
ATOM 1877 C CA . TYR A 1 225 ? 12.790 -17.292 -11.799 1.00 92.38 225 TYR A CA 1
ATOM 1878 C C . TYR A 1 225 ? 14.323 -17.298 -11.702 1.00 92.38 225 TYR A C 1
ATOM 1880 O O . TYR A 1 225 ? 14.982 -16.385 -12.197 1.00 92.38 225 TYR A O 1
ATOM 1888 N N . ASN A 1 226 ? 14.902 -18.371 -11.151 1.00 91.06 226 ASN A N 1
ATOM 1889 C CA . ASN A 1 226 ? 16.355 -18.483 -10.994 1.00 91.06 226 ASN A CA 1
ATOM 1890 C C . ASN A 1 226 ? 17.075 -18.478 -12.348 1.00 91.06 226 ASN A C 1
ATOM 1892 O O . ASN A 1 226 ? 18.127 -17.868 -12.482 1.00 91.06 226 ASN A O 1
ATOM 1896 N N . GLU A 1 227 ? 16.500 -19.118 -13.368 1.00 93.19 227 GLU A N 1
ATOM 1897 C CA . GLU A 1 227 ? 17.091 -19.140 -14.708 1.00 93.19 227 GLU A CA 1
ATOM 1898 C C . GLU A 1 227 ? 17.163 -17.732 -15.317 1.00 93.19 227 GLU A C 1
ATOM 1900 O O . GLU A 1 227 ? 18.197 -17.345 -15.865 1.00 93.19 227 GLU A O 1
ATOM 1905 N N . CYS A 1 228 ? 16.080 -16.958 -15.210 1.00 93.88 228 CYS A N 1
ATOM 1906 C CA . CYS A 1 228 ? 16.038 -15.582 -15.700 1.00 93.88 228 CYS A CA 1
ATOM 1907 C C . CYS A 1 228 ? 17.017 -14.695 -14.924 1.00 93.88 228 CYS A C 1
ATOM 1909 O O . CYS A 1 228 ? 17.800 -13.971 -15.539 1.00 93.88 228 CYS A O 1
ATOM 1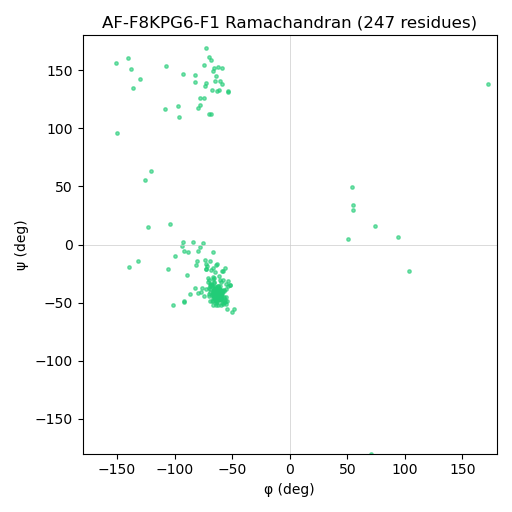911 N N . LEU A 1 229 ? 17.041 -14.820 -13.593 1.00 93.56 229 LEU A N 1
ATOM 1912 C CA . LEU A 1 229 ? 17.944 -14.057 -12.738 1.00 93.56 229 LEU A CA 1
ATOM 1913 C C . LEU A 1 229 ? 19.419 -14.359 -13.039 1.00 93.56 229 LEU A C 1
ATOM 1915 O O . LEU A 1 229 ? 20.224 -13.438 -13.108 1.00 93.56 229 LEU A O 1
ATOM 1919 N N . GLU A 1 230 ? 19.792 -15.621 -13.264 1.00 93.31 230 GLU A N 1
ATOM 1920 C CA . GLU A 1 230 ? 21.169 -15.986 -13.623 1.00 93.31 230 GLU A CA 1
ATOM 1921 C C . GLU A 1 230 ? 21.598 -15.413 -14.980 1.00 93.31 230 GLU A C 1
ATOM 1923 O O . GLU A 1 230 ? 22.746 -14.989 -15.146 1.00 93.31 230 GLU A O 1
ATOM 1928 N N . LYS A 1 231 ? 20.688 -15.351 -15.960 1.00 94.44 231 LYS A N 1
ATOM 1929 C CA . LYS A 1 231 ? 20.968 -14.684 -17.243 1.00 94.44 231 LYS A CA 1
ATOM 1930 C C . LYS A 1 231 ? 21.167 -13.180 -17.054 1.00 94.44 231 LYS A C 1
ATOM 1932 O O . LYS A 1 231 ? 22.105 -12.623 -17.621 1.00 94.44 231 LYS A O 1
ATOM 1937 N N . ASP A 1 232 ? 20.351 -12.547 -16.216 1.00 94.75 232 ASP A N 1
ATOM 1938 C CA . ASP A 1 232 ? 20.480 -11.119 -15.915 1.00 94.75 232 ASP A CA 1
ATOM 1939 C C . ASP A 1 232 ? 21.730 -10.795 -15.090 1.00 94.75 232 ASP A C 1
ATOM 1941 O O . ASP A 1 232 ? 22.393 -9.801 -15.363 1.00 94.75 232 ASP A O 1
ATOM 1945 N N . LYS A 1 233 ? 22.153 -11.663 -14.163 1.00 93.69 233 LYS A N 1
ATOM 1946 C CA . LYS A 1 233 ? 23.453 -11.540 -13.474 1.00 93.69 233 LYS A CA 1
ATOM 1947 C C . LYS A 1 233 ? 24.617 -11.516 -14.461 1.00 93.69 233 LYS A C 1
ATOM 1949 O O . LYS A 1 233 ? 25.503 -10.670 -14.351 1.00 93.69 233 LYS A O 1
ATOM 1954 N N . LYS A 1 234 ? 24.607 -12.420 -15.447 1.00 92.88 234 LYS A N 1
ATOM 1955 C CA . LYS A 1 234 ? 25.631 -12.457 -16.505 1.00 92.88 234 LYS A CA 1
ATOM 1956 C C . LYS A 1 234 ? 25.611 -11.189 -17.355 1.00 92.88 234 LYS A C 1
ATOM 1958 O O . LYS A 1 234 ? 26.676 -10.701 -17.715 1.00 92.88 234 LYS A O 1
ATOM 1963 N N . TRP A 1 235 ? 24.425 -10.658 -17.651 1.00 89.06 235 TRP A N 1
ATOM 1964 C CA . TRP A 1 235 ? 24.258 -9.385 -18.353 1.00 89.06 235 TRP A CA 1
ATOM 1965 C C . TRP A 1 235 ? 24.812 -8.206 -17.540 1.00 89.06 235 TRP A C 1
ATOM 1967 O O . TRP A 1 235 ? 25.667 -7.473 -18.026 1.00 89.06 235 TRP A O 1
ATOM 1977 N N . MET A 1 236 ? 24.410 -8.068 -16.274 1.00 92.38 236 MET A N 1
ATOM 1978 C CA . MET A 1 236 ? 24.884 -7.015 -15.368 1.00 92.38 236 MET A CA 1
ATOM 1979 C C . MET A 1 236 ? 26.408 -7.013 -15.210 1.00 92.38 236 MET A C 1
ATOM 1981 O O . MET A 1 236 ? 27.028 -5.946 -15.227 1.00 92.38 236 MET A O 1
ATOM 1985 N N . ALA A 1 237 ? 27.022 -8.197 -15.127 1.00 90.06 237 ALA A N 1
ATOM 1986 C CA . ALA A 1 237 ? 28.471 -8.335 -15.022 1.00 90.06 237 ALA A CA 1
ATOM 1987 C C . ALA A 1 237 ? 29.215 -7.725 -16.226 1.00 90.06 237 ALA A C 1
ATOM 1989 O O . ALA A 1 237 ? 30.297 -7.169 -16.053 1.00 90.06 237 ALA A O 1
ATOM 1990 N N . GLN A 1 238 ? 28.627 -7.752 -17.429 1.00 90.00 238 GLN A N 1
ATOM 1991 C CA . GLN A 1 238 ? 29.207 -7.118 -18.625 1.00 90.00 238 GLN A CA 1
ATOM 1992 C C . GLN A 1 238 ? 29.221 -5.585 -18.531 1.00 90.00 238 GLN A C 1
ATOM 1994 O O . GLN A 1 238 ? 30.012 -4.932 -19.207 1.00 90.00 238 GLN A O 1
ATOM 1999 N N . SER A 1 239 ? 28.364 -5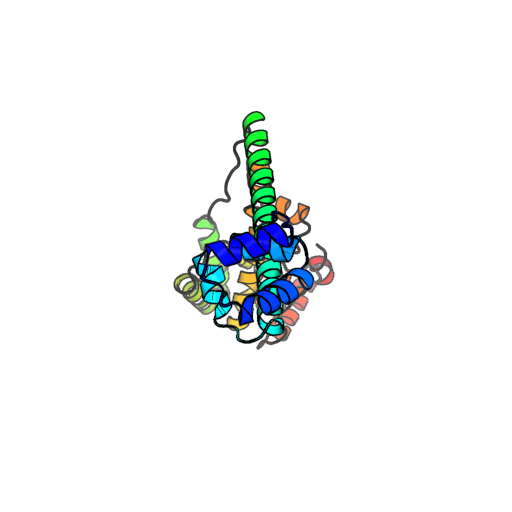.003 -17.691 1.00 86.31 239 SER A N 1
ATOM 2000 C CA . SER A 1 239 ? 28.256 -3.559 -17.455 1.00 86.31 239 SER A CA 1
ATOM 2001 C C . SER A 1 239 ? 28.880 -3.117 -16.125 1.00 86.31 239 SER A C 1
ATOM 2003 O O . SER A 1 239 ? 28.581 -2.025 -15.647 1.00 86.31 239 SER A O 1
ATOM 2005 N N . ASN A 1 240 ? 29.740 -3.943 -15.510 1.00 87.69 240 ASN A N 1
ATOM 2006 C CA . ASN A 1 240 ? 30.344 -3.689 -14.191 1.00 87.69 240 ASN A CA 1
ATOM 2007 C C . ASN A 1 240 ? 29.311 -3.416 -13.073 1.00 87.69 240 ASN A C 1
ATOM 2009 O O . ASN A 1 240 ? 29.591 -2.683 -12.116 1.00 87.69 240 ASN A O 1
ATOM 2013 N N . MET A 1 241 ? 28.118 -4.004 -13.190 1.00 89.31 241 MET A N 1
ATOM 2014 C CA . MET A 1 241 ? 27.043 -3.934 -12.200 1.00 89.31 241 MET A CA 1
ATOM 2015 C C . MET A 1 241 ? 26.893 -5.280 -11.479 1.00 89.31 241 MET A C 1
ATOM 2017 O O . MET A 1 241 ? 27.233 -6.328 -12.029 1.00 89.31 241 MET A O 1
ATOM 2021 N N . SER A 1 242 ? 26.390 -5.267 -10.242 1.00 90.00 242 SER A N 1
ATOM 2022 C CA . SER A 1 242 ? 26.123 -6.483 -9.463 1.00 90.00 242 SER A CA 1
ATOM 2023 C C . SER A 1 242 ? 24.815 -6.369 -8.681 1.00 90.00 242 SER A C 1
ATOM 2025 O O . SER A 1 242 ? 24.327 -5.264 -8.431 1.00 90.00 242 SER A O 1
ATOM 2027 N N . LEU A 1 243 ? 24.257 -7.509 -8.266 1.00 88.56 243 LEU A N 1
ATOM 2028 C CA . LEU A 1 243 ? 23.028 -7.532 -7.470 1.00 88.56 243 LEU A CA 1
ATOM 2029 C C . LEU A 1 243 ? 23.193 -6.818 -6.135 1.00 88.56 243 LEU A C 1
ATOM 2031 O O . LEU A 1 243 ? 22.312 -6.076 -5.725 1.00 88.56 243 LEU A O 1
ATOM 2035 N N . GLU A 1 244 ? 24.334 -6.995 -5.477 1.00 88.88 244 GLU A N 1
ATOM 2036 C CA . GLU A 1 244 ? 24.607 -6.439 -4.151 1.00 88.88 244 GLU A CA 1
ATOM 2037 C C . GLU A 1 244 ? 24.567 -4.908 -4.162 1.00 88.88 244 GLU A C 1
ATOM 2039 O O . GLU A 1 244 ? 24.266 -4.292 -3.141 1.00 88.88 244 GLU A O 1
ATOM 2044 N N . ARG A 1 245 ? 24.850 -4.285 -5.314 1.00 87.62 245 ARG A N 1
ATOM 2045 C CA . ARG A 1 245 ? 24.695 -2.839 -5.499 1.00 87.62 245 ARG A CA 1
ATOM 2046 C C . ARG A 1 245 ? 23.229 -2.426 -5.591 1.00 87.62 245 ARG A C 1
ATOM 2048 O O . ARG A 1 245 ? 22.877 -1.399 -5.031 1.00 87.62 245 ARG A O 1
ATOM 2055 N N . LEU A 1 246 ? 22.394 -3.229 -6.248 1.00 86.94 246 LEU A N 1
ATOM 2056 C CA . LEU A 1 246 ? 20.959 -2.975 -6.422 1.00 86.94 246 LEU A CA 1
ATOM 2057 C C . LEU A 1 246 ? 20.121 -3.381 -5.199 1.00 86.94 246 LEU A C 1
ATOM 2059 O O . LEU A 1 246 ? 18.981 -2.951 -5.063 1.00 86.94 246 LEU A O 1
ATOM 2063 N N . MET A 1 247 ? 20.666 -4.207 -4.302 1.00 86.12 247 MET A N 1
ATOM 2064 C CA . MET A 1 247 ? 20.015 -4.606 -3.047 1.00 86.12 247 MET A CA 1
ATOM 2065 C C . MET A 1 247 ? 20.135 -3.555 -1.938 1.00 86.12 247 MET A C 1
ATOM 2067 O O . MET A 1 247 ? 19.419 -3.641 -0.940 1.00 86.12 247 MET A O 1
ATOM 2071 N N . ARG A 1 248 ? 21.019 -2.566 -2.092 1.00 77.31 248 ARG A N 1
ATOM 2072 C CA . ARG A 1 248 ? 21.094 -1.437 -1.161 1.00 77.31 248 ARG A CA 1
ATOM 2073 C C . ARG A 1 248 ? 19.896 -0.506 -1.404 1.00 77.31 248 ARG A C 1
ATOM 2075 O O . ARG A 1 248 ? 19.554 -0.309 -2.570 1.00 77.31 248 ARG A O 1
ATOM 2082 N N . PRO A 1 249 ? 19.231 -0.021 -0.343 1.00 60.34 249 PRO A N 1
ATOM 2083 C CA . PRO A 1 249 ? 18.227 1.028 -0.471 1.00 60.34 249 PRO A CA 1
ATOM 2084 C C . PRO A 1 249 ? 18.845 2.339 -0.971 1.00 60.34 249 PRO A C 1
ATOM 2086 O O . PRO A 1 249 ? 20.060 2.554 -0.733 1.00 60.34 249 PRO A O 1
#

pLDDT: mean 88.22, std 6.93, range [60.34, 96.38]

Foldseek 3Di:
DAFAALVRLLVLLVVLDPDDPVCSVQSSVLSVVDGRQLSVQQSVCHSVSSVVLVVDPHSVVSSVVSVVVSVVVVVVVVVVVVVVVLVVVLVVLCVVCVVVVQHFAADDQDDVVLVVVLLVVQCVVAVVLSVVVVVCCVVVVDRRVLSVLLVVCCVLQVLCSRPFDCVFSVVLSVVLSVVLCVQCRGSVNRRVVSVVQDSVNSCVVVFHLSCCCLQVVDDPDGPCSVVSVVVSQVVLVVVVHHVVVSNGD

Solvent-accessible surface area (backbone atoms only — not comparable to full-atom values): 13824 Å² total; per-residue (Å²): 136,57,70,31,53,59,66,58,40,52,52,47,51,54,72,48,41,90,74,54,79,86,50,49,60,54,53,50,54,39,44,71,74,41,52,42,51,47,34,24,48,52,55,70,49,37,50,67,47,48,53,59,53,63,74,47,92,47,57,66,64,39,51,51,51,43,51,53,54,45,52,54,49,51,53,50,52,50,51,51,48,53,50,51,50,50,53,49,51,47,50,51,54,52,50,59,32,49,78,72,73,42,64,64,35,77,80,75,70,69,54,71,67,57,55,51,52,48,47,55,56,41,39,72,78,30,54,68,44,47,57,54,52,49,53,49,37,70,74,71,64,61,82,49,61,54,54,57,54,47,56,59,44,36,74,63,29,44,40,45,68,60,63,36,46,59,89,48,49,49,57,35,44,53,52,43,40,53,60,51,45,69,51,55,73,33,67,67,38,13,38,41,38,53,74,68,48,48,73,68,57,52,36,53,74,67,48,52,43,93,43,36,38,72,71,72,59,47,76,93,70,68,70,59,48,68,62,22,50,54,54,18,51,58,53,28,51,77,72,80,43,59,66,78,69,59,68,48,90

Sequence (249 aa):
MKEASIEEFMEAVQKAMVMEKDREQWWKELAQGLSPQERGYFINLGKEGIIESTRHHDPYHLKLSIQIGMEMTMEQELEQKKKAQIELADSTLYMGALERGIYPLERRPNHPLELQKLKKKIEKANPARWKQLMWLYDYEKLEGYEFLVLDRWREWFPNMVYHLHLDILFPIMCSQMKMELAILDTTQAQIQRAEGITDLEQLQQAQINLYYYLIVAPPKIGKNYNECLEKDKKWMAQSNMSLERLMRP

Organism: Helicobacter bizzozeronii (strain CIII-1) (NCBI:txid1002804)

Radius of gyration: 29.33 Å; Cα contacts (8 Å, |Δi|>4): 235; chains: 1; bounding box: 69×51×74 Å